Protein AF-A0A7X7FRY5-F1 (afdb_monomer_lite)

Foldseek 3Di:
DDADPNDDDDDQEDDDDPAPADFPDWDADPVNQKIWGAAHVQAHQQQGIWIAGSHRHTQDTDGCVQLVCDDPNQVVWDDDPRYTNSLQLWDWDADPVRQWIWIQHLVGDIWIAGRNRRHTCDPVNLVVCPPPDPVSVCVVVVVVRSLVVLLVQLVVQLPDPDLSSVLSSLSSLLVNLPPVCLVSLVVQLPPDDWDWDDDDDDDPDFTKTAQSSNVSSCNSCVSNVHDDDPPRDRIDTDD

Radius of gyration: 20.49 Å; chains: 1; bounding box: 48×48×66 Å

Sequence (239 aa):
MLRVHGIKPTQVWSRDLINNIAPVRSYVTNSGRYVVTMDEWGHVGKFPVVVYAHDGGLVAVHSTDSLGLEGEDILHITQSVSSYWWNENALVFFEPREEVLCIRLHWGKLLLINLADGEVMSQKWYENRRGWDRDAEKWPELREYAEKRTGELVMRLLASNEPKERETGAIVAGQLQFRGAVPKLRDLLSDDAFYWNGCAPLFFVGLGKTYYVREAARNALDQMGIRVPASHPATRPSM

Secondary structure (DSSP, 8-state):
---BTTBPPPP------S-SS--SEEEE-TTSSEEEEE-BTTBTTSS-EEEEETTS-EEEEE-TTTTT--GGGGGGS-EETTEE-TTTT-EEEE-TTSSEEEEE-TTS-EEEEETTT--B--HHHHHHHTTT-HHHHHHHHHHHHHHHHHHHHHHHHHT-SSHHHHHHHHHHHHHTT-GGGHHHHHHHTT----EEE---SSS----EEE-HHHHHHHHHHHHTT-PPPTTS-SEE---

pLDDT: mean 89.83, std 12.92, range [42.97, 98.62]

Structure (mmCIF, N/CA/C/O backbone):
data_AF-A0A7X7FRY5-F1
#
_entry.id   AF-A0A7X7FRY5-F1
#
loop_
_atom_site.group_PDB
_atom_site.id
_atom_site.type_symbol
_atom_site.label_atom_id
_atom_site.label_alt_id
_atom_site.label_comp_id
_atom_site.label_asym_id
_atom_site.label_entity_id
_atom_site.label_seq_id
_atom_site.pdbx_PDB_ins_code
_atom_site.Cartn_x
_atom_site.Cartn_y
_atom_site.Cartn_z
_atom_site.occupancy
_atom_site.B_iso_or_equiv
_atom_site.auth_seq_id
_atom_site.auth_comp_id
_atom_site.auth_asym_id
_atom_site.auth_atom_id
_atom_site.pdbx_PDB_model_num
ATOM 1 N N . MET A 1 1 ? -22.552 -20.187 2.919 1.00 45.06 1 MET A N 1
ATOM 2 C CA . MET A 1 1 ? -21.974 -20.745 4.163 1.00 45.06 1 MET A CA 1
ATOM 3 C C . MET A 1 1 ? -20.516 -21.065 3.871 1.00 45.06 1 MET A C 1
ATOM 5 O O . MET A 1 1 ? -20.259 -22.026 3.157 1.00 45.06 1 MET A O 1
ATOM 9 N N . LEU A 1 2 ? -19.582 -20.217 4.307 1.00 47.62 2 LEU A N 1
ATOM 10 C CA . LEU A 1 2 ? -18.151 -20.497 4.147 1.00 47.62 2 LEU A CA 1
ATOM 11 C C . LEU A 1 2 ? -17.823 -21.734 5.002 1.00 47.62 2 LEU A C 1
ATOM 13 O O . LEU A 1 2 ? -18.373 -21.887 6.085 1.00 47.62 2 LEU A O 1
ATOM 17 N N . ARG A 1 3 ? -17.013 -22.667 4.510 1.00 42.97 3 ARG A N 1
ATOM 18 C CA . ARG A 1 3 ? -16.457 -23.763 5.316 1.00 42.97 3 ARG A CA 1
ATOM 19 C C . ARG A 1 3 ? -14.952 -23.649 5.191 1.00 42.97 3 ARG A C 1
ATOM 21 O O . ARG A 1 3 ? -14.433 -23.768 4.088 1.00 42.97 3 ARG A O 1
ATOM 28 N N . VAL A 1 4 ? -14.268 -23.422 6.304 1.00 58.16 4 VAL A N 1
ATOM 29 C CA . VAL A 1 4 ? -12.804 -23.444 6.350 1.00 58.16 4 VAL A CA 1
ATOM 30 C C . VAL A 1 4 ? -12.421 -24.786 6.966 1.00 58.16 4 VAL A C 1
ATOM 32 O O . VAL A 1 4 ? -12.753 -25.057 8.116 1.00 58.16 4 VAL A O 1
ATOM 35 N N . HIS A 1 5 ? -11.832 -25.677 6.165 1.00 67.81 5 HIS A N 1
ATOM 36 C CA . HIS A 1 5 ? -11.381 -27.015 6.587 1.00 67.81 5 HIS A CA 1
ATOM 37 C C . HIS A 1 5 ? -12.430 -27.877 7.324 1.00 67.81 5 HIS A C 1
ATOM 39 O O . HIS A 1 5 ? -12.108 -28.617 8.245 1.00 67.81 5 HIS A O 1
ATOM 45 N N . GLY A 1 6 ? -13.706 -27.790 6.932 1.00 67.88 6 GLY A N 1
ATOM 46 C CA . GLY A 1 6 ? -14.778 -28.596 7.535 1.00 67.88 6 GLY A CA 1
ATOM 47 C C . GLY A 1 6 ? -15.281 -28.093 8.893 1.00 67.88 6 GLY A C 1
ATOM 48 O O . GLY A 1 6 ? -16.279 -28.612 9.390 1.00 67.88 6 GLY A O 1
ATOM 49 N N . ILE A 1 7 ? -14.672 -27.042 9.447 1.00 77.25 7 ILE A N 1
ATOM 50 C CA . ILE A 1 7 ? -15.160 -26.340 10.633 1.00 77.25 7 ILE A CA 1
ATOM 51 C C . ILE A 1 7 ? -16.239 -25.350 10.187 1.00 77.25 7 ILE A C 1
ATOM 53 O O . ILE A 1 7 ? -16.068 -24.601 9.218 1.00 77.25 7 ILE A O 1
ATOM 57 N N . LYS A 1 8 ? -17.383 -25.360 10.880 1.00 75.38 8 LYS A N 1
ATOM 58 C CA . LYS A 1 8 ? -18.421 -24.346 10.681 1.00 75.38 8 LYS A CA 1
ATOM 59 C C . LYS A 1 8 ? -17.864 -23.018 11.208 1.00 75.38 8 LYS A C 1
ATOM 61 O O . LYS A 1 8 ? -17.556 -22.955 12.395 1.00 75.38 8 LYS A O 1
ATOM 66 N N . PRO A 1 9 ? -17.709 -21.982 10.370 1.00 78.50 9 PRO A N 1
ATOM 67 C CA . PRO A 1 9 ? -17.178 -20.717 10.838 1.00 78.50 9 PRO A CA 1
ATOM 68 C C . PRO A 1 9 ? -18.157 -20.089 11.824 1.00 78.50 9 PRO A C 1
ATOM 70 O O . PRO A 1 9 ? -19.373 -20.086 11.603 1.00 78.50 9 PRO A O 1
ATOM 73 N N . THR A 1 10 ? -17.605 -19.542 12.897 1.00 77.38 10 THR A N 1
ATOM 74 C CA . THR A 1 10 ? -18.328 -18.644 13.790 1.00 77.38 10 THR A CA 1
ATOM 75 C C . THR A 1 10 ? -18.261 -17.250 13.183 1.00 77.38 10 THR A C 1
ATOM 77 O O . THR A 1 10 ? -17.176 -16.756 12.882 1.00 77.38 10 THR A O 1
ATOM 80 N N . GLN A 1 11 ? -19.416 -16.624 12.965 1.00 81.50 11 GLN A N 1
ATOM 81 C CA . GLN A 1 11 ? -19.462 -15.222 12.564 1.00 81.50 11 GLN A CA 1
ATOM 82 C C . GLN A 1 11 ? -18.959 -14.371 13.734 1.00 81.50 11 GLN A C 1
ATOM 84 O O . GLN A 1 11 ? -19.537 -14.438 14.815 1.00 81.50 11 GLN A O 1
ATOM 89 N N . VAL A 1 12 ? -17.890 -13.601 13.517 1.00 81.75 12 VAL A N 1
ATOM 90 C CA . VAL A 1 12 ? -17.353 -12.670 14.526 1.00 81.75 12 VAL A CA 1
ATOM 91 C C . VAL A 1 12 ? -18.223 -11.414 14.574 1.00 81.75 12 VAL A C 1
ATOM 93 O O . VAL A 1 12 ? -18.740 -11.060 15.625 1.00 81.75 12 VAL A O 1
ATOM 96 N N . TRP A 1 13 ? -18.470 -10.802 13.415 1.00 89.88 13 TRP A N 1
ATOM 97 C CA . TRP A 1 13 ? -19.404 -9.691 13.252 1.00 89.88 13 TRP A CA 1
ATOM 98 C C . TRP A 1 13 ? -19.920 -9.624 11.811 1.00 89.88 13 TRP A C 1
ATOM 100 O O . TRP A 1 13 ? -19.407 -10.297 10.916 1.00 89.88 13 TRP A O 1
ATOM 110 N N . SER A 1 14 ? -20.971 -8.833 11.605 1.00 90.31 14 SER A N 1
ATOM 111 C CA . SER A 1 14 ? -21.493 -8.468 10.287 1.00 90.31 14 SER A CA 1
ATOM 112 C C . SER A 1 14 ? -22.065 -7.059 10.361 1.00 90.31 14 SER A C 1
ATOM 114 O O . SER A 1 14 ? -22.773 -6.739 11.313 1.00 90.31 14 SER A O 1
ATOM 116 N N . ARG A 1 15 ? -21.780 -6.235 9.353 1.00 91.06 15 ARG A N 1
ATOM 117 C CA . ARG A 1 15 ? -22.373 -4.907 9.181 1.00 91.06 15 ARG A CA 1
ATOM 118 C C . ARG A 1 15 ? -22.350 -4.492 7.721 1.00 91.06 15 ARG A C 1
ATOM 120 O O . ARG A 1 15 ? -21.543 -5.005 6.945 1.00 91.06 15 ARG A O 1
ATOM 127 N N . ASP A 1 16 ? -23.142 -3.479 7.412 1.00 93.44 16 ASP A N 1
ATOM 128 C CA . ASP A 1 16 ? -22.991 -2.735 6.172 1.00 93.44 16 ASP A CA 1
ATOM 129 C C . ASP A 1 16 ? -21.721 -1.879 6.255 1.00 93.44 16 ASP A C 1
ATOM 131 O O . ASP A 1 16 ? -21.503 -1.118 7.212 1.00 93.44 16 ASP A O 1
ATOM 135 N N . LEU A 1 17 ? -20.841 -2.054 5.271 1.00 95.62 17 LEU A N 1
ATOM 136 C CA . LEU A 1 17 ? -19.663 -1.209 5.110 1.00 95.62 17 LEU A CA 1
ATOM 137 C C . LEU A 1 17 ? -20.104 0.200 4.708 1.00 95.62 17 LEU A C 1
ATOM 139 O O . LEU A 1 17 ? -21.157 0.379 4.105 1.00 95.62 17 LEU A O 1
ATOM 143 N N . ILE A 1 18 ? -19.291 1.208 5.023 1.00 96.38 18 ILE A N 1
ATOM 144 C CA . ILE A 1 18 ? -19.598 2.591 4.621 1.00 96.38 18 ILE A CA 1
ATOM 145 C C . ILE A 1 18 ? -19.438 2.818 3.111 1.00 96.38 18 ILE A C 1
ATOM 147 O O . ILE A 1 18 ? -19.903 3.828 2.588 1.00 96.38 18 ILE A O 1
ATOM 151 N N . ASN A 1 19 ? -18.736 1.907 2.430 1.00 95.19 19 ASN A N 1
ATOM 152 C CA . ASN A 1 19 ? -18.633 1.886 0.982 1.00 95.19 19 ASN A CA 1
ATOM 153 C C . ASN A 1 19 ? -20.030 1.763 0.366 1.00 95.19 19 ASN A C 1
ATOM 155 O O . ASN A 1 19 ? -20.821 0.907 0.754 1.00 95.19 19 ASN A O 1
ATOM 159 N N . ASN A 1 20 ? -20.307 2.594 -0.631 1.00 93.19 20 ASN A N 1
ATOM 160 C CA . ASN A 1 20 ? -21.573 2.595 -1.350 1.00 93.19 20 ASN A CA 1
ATOM 161 C C . ASN A 1 20 ? -21.698 1.397 -2.302 1.00 93.19 20 ASN A C 1
ATOM 163 O O . ASN A 1 20 ? -22.817 0.997 -2.615 1.00 93.19 20 ASN A O 1
ATOM 167 N N . ILE A 1 21 ? -20.577 0.881 -2.823 1.00 93.44 21 ILE A N 1
ATOM 168 C CA . ILE A 1 21 ? -20.554 -0.202 -3.812 1.00 93.44 21 ILE A CA 1
ATOM 169 C C . ILE A 1 21 ? -19.805 -1.402 -3.235 1.00 93.44 21 ILE A C 1
ATOM 171 O O . ILE A 1 21 ? -20.411 -2.423 -2.922 1.00 93.44 21 ILE A O 1
ATOM 175 N N . ALA A 1 22 ? -18.487 -1.288 -3.111 1.00 94.88 22 ALA A N 1
ATOM 176 C CA . ALA A 1 22 ? -17.603 -2.289 -2.537 1.00 94.88 22 ALA A CA 1
ATOM 177 C C . ALA A 1 22 ? -16.206 -1.684 -2.351 1.00 94.88 22 ALA A C 1
ATOM 179 O O . ALA A 1 22 ? -15.760 -0.904 -3.196 1.00 94.88 22 ALA A O 1
ATOM 180 N N . PRO A 1 23 ? -15.464 -2.076 -1.306 1.00 97.19 23 PRO A N 1
ATOM 181 C CA . PRO A 1 23 ? -14.066 -1.699 -1.215 1.00 97.19 23 PRO A CA 1
ATOM 182 C C . PRO A 1 23 ? -13.236 -2.360 -2.320 1.00 97.19 23 PRO A C 1
ATOM 184 O O . PRO A 1 23 ? -13.505 -3.495 -2.715 1.00 97.19 23 PRO A O 1
ATOM 187 N N . VAL A 1 24 ? -12.193 -1.673 -2.794 1.00 95.88 24 VAL A N 1
ATOM 188 C CA . VAL A 1 24 ? -11.258 -2.245 -3.782 1.00 95.88 24 VAL A CA 1
ATOM 189 C C . VAL A 1 24 ? -10.367 -3.295 -3.124 1.00 95.88 24 VAL A C 1
ATOM 191 O O . VAL A 1 24 ? -10.047 -4.316 -3.734 1.00 95.88 24 VAL A O 1
ATOM 194 N N . ARG A 1 25 ? -9.957 -3.055 -1.873 1.00 95.50 25 ARG A N 1
ATOM 195 C CA . ARG A 1 25 ? -9.163 -3.999 -1.075 1.00 95.50 25 ARG A CA 1
ATOM 196 C C . ARG A 1 25 ? -9.637 -4.046 0.367 1.00 95.50 25 ARG A C 1
ATOM 198 O O . ARG A 1 25 ? -10.153 -3.068 0.905 1.00 95.50 25 ARG A O 1
ATOM 205 N N . SER A 1 26 ? -9.390 -5.182 1.007 1.00 96.56 26 SER A N 1
ATOM 206 C CA . SER A 1 26 ? -9.601 -5.376 2.437 1.00 96.56 26 SER A CA 1
ATOM 207 C C . SER A 1 26 ? -8.408 -6.087 3.061 1.00 96.56 26 SER A C 1
ATOM 209 O O . SER A 1 26 ? -7.905 -7.061 2.499 1.00 96.56 26 SER A O 1
ATOM 211 N N . TYR A 1 27 ? -8.010 -5.645 4.245 1.00 97.25 27 TYR A N 1
ATOM 212 C CA . TYR A 1 27 ? -6.968 -6.244 5.065 1.00 97.25 27 TYR A CA 1
ATOM 213 C C . TYR A 1 27 ? -7.568 -6.602 6.418 1.00 97.25 27 TYR A C 1
ATOM 215 O O . TYR A 1 27 ? -8.316 -5.821 6.998 1.00 97.25 27 TYR A O 1
ATOM 223 N N . VAL A 1 28 ? -7.246 -7.786 6.921 1.00 95.81 28 VAL A N 1
ATOM 224 C CA . VAL A 1 28 ? -7.715 -8.264 8.223 1.00 95.81 28 VAL A CA 1
ATOM 225 C C . VAL A 1 28 ? -6.487 -8.655 9.021 1.00 95.81 28 VAL A C 1
ATOM 227 O O . VAL A 1 28 ? -5.606 -9.333 8.486 1.00 95.81 28 VAL A O 1
ATOM 230 N N . THR A 1 29 ? -6.398 -8.208 10.270 1.00 95.81 29 THR A N 1
ATOM 231 C CA . THR A 1 29 ? -5.319 -8.656 11.156 1.00 95.81 29 THR A CA 1
ATOM 232 C C . THR A 1 29 ? -5.459 -10.158 11.411 1.00 95.81 29 THR A C 1
ATOM 234 O O . THR A 1 29 ? -6.569 -10.690 11.413 1.00 95.81 29 THR A O 1
ATOM 237 N N . ASN A 1 30 ? -4.364 -10.882 11.638 1.00 92.56 30 ASN A N 1
ATOM 238 C CA . ASN A 1 30 ? -4.419 -12.326 11.894 1.00 92.56 30 ASN A CA 1
ATOM 239 C C . ASN A 1 30 ? -5.209 -12.644 13.171 1.00 92.56 30 ASN A C 1
ATOM 241 O O . ASN A 1 30 ? -5.855 -13.686 13.252 1.00 92.56 30 ASN A O 1
ATOM 245 N N . SER A 1 31 ? -5.194 -11.736 14.153 1.00 91.56 31 SER A N 1
ATOM 246 C CA . SER A 1 31 ? -6.050 -11.802 15.345 1.00 91.56 31 SER A CA 1
ATOM 247 C C . SER A 1 31 ? -7.540 -11.565 15.067 1.00 91.56 31 SER A C 1
ATOM 249 O O . SER A 1 31 ? -8.364 -11.819 15.943 1.00 91.56 31 SER A O 1
ATOM 251 N N . GLY A 1 32 ? -7.902 -11.036 13.893 1.00 90.50 32 GLY A N 1
ATOM 252 C CA . GLY A 1 32 ? -9.264 -10.619 13.552 1.00 90.50 32 GLY A CA 1
ATOM 253 C C . GLY A 1 32 ? -9.745 -9.369 14.297 1.00 90.50 32 GLY A C 1
ATOM 254 O O . GLY A 1 32 ? -10.917 -9.012 14.183 1.00 90.50 32 GLY A O 1
ATOM 255 N N . ARG A 1 33 ? -8.867 -8.705 15.068 1.00 93.88 33 ARG A N 1
ATOM 256 C CA . ARG A 1 33 ? -9.218 -7.521 15.868 1.00 93.88 33 AR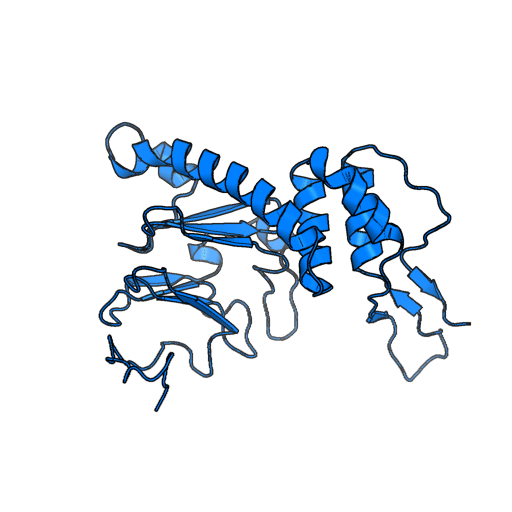G A CA 1
ATOM 257 C C . ARG A 1 33 ? -9.553 -6.292 15.035 1.00 93.88 33 ARG A C 1
ATOM 259 O O . ARG A 1 33 ? -10.305 -5.449 15.510 1.00 93.88 33 ARG A O 1
ATOM 266 N N . TYR A 1 34 ? -9.001 -6.194 13.831 1.00 97.38 34 TYR A N 1
ATOM 267 C CA . TYR A 1 34 ? -9.253 -5.069 12.945 1.00 97.38 34 TYR A CA 1
ATOM 268 C C . TYR A 1 34 ? -9.489 -5.535 11.517 1.00 97.38 34 TYR A C 1
ATOM 270 O O . TYR A 1 34 ? -8.832 -6.457 11.020 1.00 97.38 34 TYR A O 1
ATOM 278 N N . VAL A 1 35 ? -10.409 -4.846 10.851 1.00 97.50 35 VAL A N 1
ATOM 279 C CA . VAL A 1 35 ? -10.607 -4.922 9.407 1.00 97.50 35 VAL A CA 1
ATOM 280 C C . VAL A 1 35 ? -10.390 -3.536 8.836 1.00 97.50 35 VAL A C 1
ATOM 282 O O . VAL A 1 35 ? -10.989 -2.566 9.287 1.00 97.50 35 VAL A O 1
ATOM 285 N N . VAL A 1 36 ? -9.536 -3.452 7.827 1.00 98.38 36 VAL A N 1
ATOM 286 C CA . VAL A 1 36 ? -9.274 -2.229 7.083 1.00 98.38 36 VAL A CA 1
ATOM 287 C C . VAL A 1 36 ? -9.799 -2.410 5.676 1.00 98.38 36 VAL A C 1
ATOM 289 O O . VAL A 1 36 ? -9.445 -3.381 5.009 1.00 98.38 36 VAL A O 1
ATOM 292 N N . THR A 1 37 ? -10.615 -1.480 5.201 1.00 98.06 37 THR A N 1
ATOM 293 C CA . THR A 1 37 ? -11.002 -1.419 3.791 1.00 98.06 37 THR A CA 1
ATOM 294 C C . THR A 1 37 ? -10.350 -0.225 3.118 1.00 98.06 37 THR A C 1
ATOM 296 O O . THR A 1 37 ? -10.067 0.785 3.763 1.00 98.06 37 THR A O 1
ATOM 299 N N . MET A 1 38 ? -10.069 -0.362 1.826 1.00 98.06 38 MET A N 1
ATOM 300 C CA . MET A 1 38 ? -9.427 0.680 1.038 1.00 98.06 38 MET A CA 1
ATOM 301 C C . MET A 1 38 ? -10.172 0.911 -0.263 1.00 98.06 38 MET A C 1
ATOM 303 O O . MET A 1 38 ? -10.465 -0.039 -1.001 1.00 98.06 38 MET A O 1
ATOM 307 N N . ASP A 1 39 ? -10.391 2.194 -0.527 1.00 97.44 39 ASP A N 1
ATOM 308 C CA . ASP A 1 39 ? -11.004 2.740 -1.727 1.00 97.44 39 ASP A CA 1
ATOM 309 C C . ASP A 1 39 ? -12.454 2.285 -1.948 1.00 97.44 39 ASP A C 1
ATOM 311 O O . ASP A 1 39 ? -13.012 1.476 -1.207 1.00 97.44 39 ASP A O 1
ATOM 315 N N . GLU A 1 40 ? -13.076 2.817 -2.995 1.00 95.88 40 GLU A N 1
ATOM 316 C CA . GLU A 1 40 ? -14.393 2.433 -3.487 1.00 95.88 40 GLU A CA 1
ATOM 317 C C . GLU A 1 40 ? -14.263 1.943 -4.929 1.00 95.88 40 GLU A C 1
ATOM 319 O O . GLU A 1 40 ? -13.606 2.575 -5.761 1.00 95.88 40 GLU A O 1
ATOM 324 N N . TRP A 1 41 ? -14.916 0.829 -5.251 1.00 93.06 41 TRP A N 1
ATOM 325 C CA . TRP A 1 41 ? -14.938 0.306 -6.610 1.00 93.06 41 TRP A CA 1
ATOM 326 C C . TRP A 1 41 ? -15.497 1.347 -7.595 1.00 93.06 41 TRP A C 1
ATOM 328 O O . TRP A 1 41 ? -16.575 1.903 -7.393 1.00 93.06 41 TRP A O 1
ATOM 338 N N . GLY A 1 42 ? -14.748 1.630 -8.666 1.00 91.25 42 GLY A N 1
ATOM 339 C CA . GLY A 1 42 ? -15.073 2.674 -9.652 1.00 91.25 42 GLY A CA 1
ATOM 340 C C . GLY A 1 42 ? -14.707 4.111 -9.241 1.00 91.25 42 GLY A C 1
ATOM 341 O O . GLY A 1 42 ? -14.789 5.018 -10.074 1.00 91.25 42 GLY A O 1
ATOM 342 N N . HIS A 1 43 ? -14.265 4.316 -7.994 1.00 92.31 43 HIS A N 1
ATOM 343 C CA . HIS A 1 43 ? -13.924 5.615 -7.410 1.00 92.31 43 HIS A CA 1
ATOM 344 C C . HIS A 1 43 ? -12.691 5.508 -6.491 1.00 92.31 43 HIS A C 1
ATOM 346 O O . HIS A 1 43 ? -12.774 5.771 -5.290 1.00 92.31 43 HIS A O 1
ATOM 352 N N . VAL A 1 44 ? -11.537 5.108 -7.038 1.00 92.25 44 VAL A N 1
ATOM 353 C CA . VAL A 1 44 ? -10.291 5.001 -6.252 1.00 92.25 44 VAL A CA 1
ATOM 354 C C . VAL A 1 44 ? -9.949 6.363 -5.639 1.00 92.25 44 VAL A C 1
ATOM 356 O O . VAL A 1 44 ? -10.112 7.396 -6.291 1.00 92.25 44 VAL A O 1
ATOM 359 N N . GLY A 1 45 ? -9.528 6.377 -4.373 1.00 90.94 45 GLY A N 1
ATOM 360 C CA . GLY A 1 45 ? -9.325 7.593 -3.585 1.00 90.94 45 GLY A CA 1
ATOM 361 C C . GLY A 1 45 ? -10.572 8.105 -2.860 1.00 90.94 45 GLY A C 1
ATOM 362 O O . GLY A 1 45 ? -10.463 9.024 -2.050 1.00 90.94 45 GLY A O 1
ATOM 363 N N . LYS A 1 46 ? -11.749 7.500 -3.071 1.00 93.00 46 LYS A N 1
ATOM 364 C CA . LYS A 1 46 ? -12.902 7.659 -2.173 1.00 93.00 46 LYS A CA 1
ATOM 365 C C . LYS A 1 46 ? -12.831 6.599 -1.077 1.00 93.00 46 LYS A C 1
ATOM 367 O O . LYS A 1 46 ? -12.713 5.423 -1.386 1.00 93.00 46 LYS A O 1
ATOM 372 N N . PHE A 1 47 ? -12.935 7.012 0.188 1.00 96.12 47 PHE A N 1
ATOM 373 C CA . PHE A 1 47 ? -12.693 6.144 1.353 1.00 96.12 47 PHE A CA 1
ATOM 374 C C . PHE A 1 47 ? -11.331 5.415 1.293 1.00 96.12 47 PHE A C 1
ATOM 376 O O . PHE A 1 47 ? -11.287 4.190 1.409 1.00 96.12 47 PHE A O 1
ATOM 383 N N . PRO A 1 48 ? -10.210 6.138 1.089 1.00 96.88 48 PRO A N 1
ATOM 384 C CA . PRO A 1 48 ? -8.890 5.541 0.892 1.00 96.88 48 PRO A CA 1
ATOM 385 C C . PRO A 1 48 ? -8.502 4.566 2.003 1.00 96.88 48 PRO A C 1
ATOM 387 O O . PRO A 1 48 ? -7.982 3.492 1.714 1.00 96.88 48 PRO A O 1
ATOM 390 N N . VAL A 1 49 ? -8.792 4.893 3.264 1.00 98.50 49 VAL A N 1
ATOM 391 C CA . VAL A 1 49 ? -8.615 3.965 4.386 1.00 98.50 49 VAL A CA 1
ATOM 392 C C . VAL A 1 49 ? -9.806 4.080 5.323 1.00 98.50 49 VAL A C 1
ATOM 394 O O . VAL A 1 49 ? -10.146 5.170 5.780 1.00 98.50 49 VAL A O 1
ATOM 397 N N . VAL A 1 50 ? -10.421 2.947 5.639 1.00 98.56 50 VAL A N 1
ATOM 398 C CA . VAL A 1 50 ? -11.475 2.838 6.648 1.00 98.56 50 VAL A CA 1
ATOM 399 C C . VAL A 1 50 ? -11.093 1.741 7.620 1.00 98.56 50 VAL A C 1
ATOM 401 O O . VAL A 1 50 ? -10.755 0.640 7.191 1.00 98.56 50 VAL A O 1
ATOM 404 N N . VAL A 1 51 ? -11.154 2.029 8.917 1.00 98.62 51 VAL A N 1
ATOM 405 C CA . VAL A 1 51 ? -10.776 1.091 9.977 1.00 98.62 51 VAL A CA 1
ATOM 406 C C . VAL A 1 51 ? -12.018 0.675 10.754 1.00 98.62 51 VAL A C 1
ATOM 408 O O . VAL A 1 51 ? -12.769 1.519 11.245 1.00 98.62 51 VAL A O 1
ATOM 411 N N . TYR A 1 52 ? -12.209 -0.633 10.888 1.00 98.12 52 TYR A N 1
ATOM 412 C CA . TYR A 1 52 ? -13.254 -1.252 11.691 1.00 98.12 52 TYR A CA 1
ATOM 413 C C . TYR A 1 52 ? -12.636 -2.105 12.799 1.00 98.12 52 TYR A C 1
ATOM 415 O O . TYR A 1 52 ? -11.667 -2.832 12.567 1.00 98.12 52 TYR A O 1
ATOM 423 N N . ALA A 1 53 ? -13.225 -2.043 13.989 1.00 96.81 53 ALA A N 1
ATOM 424 C CA . ALA A 1 53 ? -12.861 -2.859 15.137 1.00 96.81 53 ALA A CA 1
ATOM 425 C C . ALA A 1 53 ? -13.459 -4.276 15.055 1.00 96.81 53 ALA A C 1
ATOM 427 O O . ALA A 1 53 ? -14.260 -4.606 14.178 1.00 96.81 53 ALA A O 1
ATOM 428 N N . HIS A 1 54 ? -13.069 -5.114 16.013 1.00 93.62 54 HIS A N 1
ATOM 429 C CA . HIS A 1 54 ? -13.419 -6.534 16.113 1.00 93.62 54 HIS A CA 1
ATOM 430 C C . HIS A 1 54 ? -14.918 -6.841 16.253 1.00 93.62 54 HIS A C 1
ATOM 432 O O . HIS A 1 54 ? -15.305 -8.000 16.163 1.00 93.62 54 HIS A O 1
ATOM 438 N N . ASP A 1 55 ? -15.750 -5.839 16.512 1.00 92.44 55 ASP A N 1
ATOM 439 C CA . ASP A 1 55 ? -17.207 -5.921 16.624 1.00 92.44 55 ASP A CA 1
ATOM 440 C C . ASP A 1 55 ? -17.920 -5.268 15.422 1.00 92.44 55 ASP A C 1
ATOM 442 O O . ASP A 1 55 ? -19.147 -5.183 15.382 1.00 92.44 55 ASP A O 1
ATOM 446 N N . GLY A 1 56 ? -17.156 -4.808 14.425 1.00 94.56 56 GLY A N 1
ATOM 447 C CA . GLY A 1 56 ? -17.643 -4.006 13.307 1.00 94.56 56 GLY A CA 1
ATOM 448 C C . GLY A 1 56 ? -17.778 -2.512 13.632 1.00 94.56 56 GLY A C 1
ATOM 449 O O . GLY A 1 56 ? -18.216 -1.745 12.771 1.00 94.56 56 GLY A O 1
ATOM 450 N N . GLY A 1 57 ? -17.408 -2.057 14.831 1.00 96.94 57 GLY A N 1
ATOM 451 C CA . GLY A 1 57 ? -17.387 -0.640 15.189 1.00 96.94 57 GLY A CA 1
ATOM 452 C C . GLY A 1 57 ? -16.517 0.164 14.223 1.00 96.94 57 GLY A C 1
ATOM 453 O O . GLY A 1 57 ? -15.422 -0.263 13.867 1.00 96.94 57 GLY A O 1
ATOM 454 N N . LEU A 1 58 ? -17.012 1.312 13.753 1.00 97.75 58 LEU A N 1
ATOM 455 C CA . LEU A 1 58 ? -16.246 2.186 12.865 1.00 97.75 58 LEU A CA 1
ATOM 456 C C . LEU A 1 58 ? -15.250 2.988 13.708 1.00 97.75 58 LEU A C 1
ATOM 458 O O . LEU A 1 58 ? -15.675 3.826 14.499 1.00 97.75 58 LEU A O 1
ATOM 462 N N . VAL A 1 59 ? -13.956 2.722 13.539 1.00 98.31 59 VAL A N 1
ATOM 463 C CA . VAL A 1 59 ? -12.885 3.431 14.254 1.00 98.31 59 VAL A CA 1
ATOM 464 C C . VAL A 1 59 ? -12.546 4.727 13.530 1.00 98.31 59 VAL A C 1
ATOM 466 O O . VAL A 1 59 ? -12.545 5.790 14.140 1.00 98.31 59 VAL A O 1
ATOM 469 N N . ALA A 1 60 ? -12.301 4.653 12.219 1.00 98.25 60 ALA A N 1
ATOM 470 C CA . ALA A 1 60 ? -11.901 5.818 11.441 1.00 98.25 60 ALA A CA 1
ATOM 471 C C . ALA A 1 60 ? -12.279 5.726 9.966 1.00 98.25 60 ALA A C 1
ATOM 473 O O . ALA A 1 60 ? -12.375 4.642 9.386 1.00 98.25 60 ALA A O 1
ATOM 474 N N . VAL A 1 61 ? -12.452 6.903 9.364 1.00 98.25 61 VAL A N 1
ATOM 475 C CA . VAL A 1 61 ? -12.652 7.105 7.929 1.00 98.25 61 VAL A CA 1
ATOM 476 C C . VAL A 1 61 ? -11.679 8.176 7.480 1.00 98.25 61 VAL A C 1
ATOM 478 O O . VAL A 1 61 ? -11.812 9.335 7.869 1.00 98.25 61 VAL A O 1
ATOM 481 N N . HIS A 1 62 ? -10.723 7.800 6.646 1.00 98.12 62 HIS A N 1
ATOM 482 C CA . HIS A 1 62 ? -9.760 8.736 6.103 1.00 98.12 62 HIS A CA 1
ATOM 483 C C . HIS A 1 62 ? -10.151 9.196 4.704 1.00 98.12 62 HIS A C 1
ATOM 485 O O . HIS A 1 62 ? -10.600 8.396 3.887 1.00 98.12 62 HIS A O 1
ATOM 491 N N . SER A 1 63 ? -9.932 10.479 4.423 1.00 95.19 63 SER A N 1
ATOM 492 C CA . SER A 1 63 ? -9.701 11.039 3.085 1.00 95.19 63 SER A CA 1
ATOM 493 C C . SER A 1 63 ? -8.198 11.094 2.776 1.00 95.19 63 SER A C 1
ATOM 495 O O . SER A 1 63 ? -7.380 10.932 3.684 1.00 95.19 63 SER A O 1
ATOM 497 N N . THR A 1 64 ? -7.820 11.380 1.526 1.00 93.31 64 THR A N 1
ATOM 498 C CA . THR A 1 64 ? -6.415 11.625 1.136 1.00 93.31 64 THR A CA 1
ATOM 499 C C . THR A 1 64 ? -5.780 12.726 1.983 1.00 93.31 64 THR A C 1
ATOM 501 O O . THR A 1 64 ? -4.665 12.562 2.472 1.00 93.31 64 THR A O 1
ATOM 504 N N . ASP A 1 65 ? -6.531 13.791 2.256 1.00 92.50 65 ASP A N 1
ATOM 505 C CA . ASP A 1 65 ? -6.072 14.928 3.055 1.00 92.50 65 ASP A CA 1
ATOM 506 C C . ASP A 1 65 ? -5.819 14.513 4.508 1.00 92.50 65 ASP A C 1
ATOM 508 O O . ASP A 1 65 ? -4.783 14.835 5.082 1.00 92.50 65 ASP A O 1
ATOM 512 N N . SER A 1 66 ? -6.718 13.720 5.105 1.00 95.38 66 SER A N 1
ATOM 513 C CA . SER A 1 66 ? -6.535 13.227 6.479 1.00 95.38 66 SER A CA 1
ATOM 514 C C . SER A 1 66 ? -5.397 12.207 6.614 1.00 95.38 66 SER A C 1
ATOM 516 O O . SER A 1 66 ? -4.872 12.022 7.708 1.00 95.38 66 SER A O 1
ATOM 518 N N . LEU A 1 67 ? -4.995 11.564 5.509 1.00 96.50 67 LEU A N 1
ATOM 519 C CA . LEU A 1 67 ? -3.773 10.754 5.428 1.00 96.50 67 LEU A CA 1
ATOM 520 C C . LEU A 1 67 ? -2.511 11.620 5.283 1.00 96.50 67 LEU A C 1
ATOM 522 O O . LEU A 1 67 ? -1.398 11.093 5.249 1.00 96.50 67 LEU A O 1
ATOM 526 N N . GLY A 1 68 ? -2.671 12.941 5.191 1.00 94.12 68 GLY A N 1
ATOM 527 C CA . GLY A 1 68 ? -1.597 13.897 4.967 1.00 94.12 68 GLY A CA 1
ATOM 528 C C . GLY A 1 68 ? -1.033 13.835 3.552 1.00 94.12 68 GLY A C 1
ATOM 529 O O . GLY A 1 68 ? 0.161 14.077 3.395 1.00 94.12 68 GLY A O 1
ATOM 530 N N . LEU A 1 69 ? -1.830 13.448 2.547 1.00 94.19 69 LEU A N 1
ATOM 531 C CA . LEU A 1 69 ? -1.433 13.426 1.133 1.00 94.19 69 LEU A CA 1
ATOM 532 C C . LEU A 1 69 ? -1.783 14.766 0.477 1.00 94.19 69 LEU A C 1
ATOM 534 O O . LEU A 1 69 ? -2.750 14.877 -0.274 1.00 94.19 69 LEU A O 1
ATOM 538 N N . GLU A 1 70 ? -1.001 15.789 0.802 1.00 90.38 70 GLU A N 1
ATOM 539 C CA . GLU A 1 70 ? -1.224 17.179 0.399 1.00 90.38 70 GLU A CA 1
ATOM 540 C C . GLU A 1 70 ? 0.045 17.800 -0.211 1.00 90.38 70 GLU A C 1
ATOM 542 O O . GLU A 1 70 ? 1.140 17.243 -0.130 1.00 90.38 70 GLU A O 1
ATOM 547 N N . GLY A 1 71 ? -0.088 18.969 -0.844 1.00 90.62 71 GLY A N 1
ATOM 548 C CA . GLY A 1 71 ? 1.054 19.699 -1.401 1.00 90.62 71 GLY A CA 1
ATOM 549 C C . GLY A 1 71 ? 1.798 18.909 -2.482 1.00 90.62 71 GLY A C 1
ATOM 550 O O . GLY A 1 71 ? 1.208 18.525 -3.491 1.00 90.62 71 GLY A O 1
ATOM 551 N N . GLU A 1 72 ? 3.099 18.683 -2.281 1.00 91.44 72 GLU A N 1
ATOM 552 C CA . GLU A 1 72 ? 3.958 17.980 -3.245 1.00 91.44 72 GLU A CA 1
ATOM 553 C C . GLU A 1 72 ? 3.552 16.512 -3.455 1.00 91.44 72 GLU A C 1
ATOM 555 O O . GLU A 1 72 ? 3.770 15.983 -4.543 1.00 91.44 72 GLU A O 1
ATOM 560 N N . ASP A 1 73 ? 2.885 15.871 -2.483 1.00 92.81 73 ASP A N 1
ATOM 561 C CA . ASP A 1 73 ? 2.404 14.489 -2.637 1.00 92.81 73 ASP A CA 1
ATOM 562 C C . ASP A 1 73 ? 1.434 14.344 -3.817 1.00 92.81 73 ASP A C 1
ATOM 564 O O . ASP A 1 73 ? 1.419 13.314 -4.488 1.00 92.81 73 ASP A O 1
ATOM 568 N N . ILE A 1 74 ? 0.653 15.389 -4.112 1.00 91.25 74 ILE A N 1
ATOM 569 C CA . ILE A 1 74 ? -0.345 15.378 -5.190 1.00 91.25 74 ILE A CA 1
ATOM 570 C C . ILE A 1 74 ? 0.325 15.152 -6.553 1.00 91.25 74 ILE A C 1
ATOM 572 O O . ILE A 1 74 ? -0.273 14.536 -7.433 1.00 91.25 74 ILE A O 1
ATOM 576 N N . LEU A 1 75 ? 1.582 15.582 -6.721 1.00 92.56 75 LEU A N 1
ATOM 577 C CA . LEU A 1 75 ? 2.345 15.412 -7.962 1.00 92.56 75 LEU A CA 1
ATOM 578 C C . LEU A 1 75 ? 2.693 13.945 -8.253 1.00 92.56 75 LEU A C 1
ATOM 580 O O . LEU A 1 75 ? 2.988 13.605 -9.398 1.00 92.56 75 LEU A O 1
ATOM 584 N N . HIS A 1 76 ? 2.647 13.079 -7.238 1.00 92.62 76 HIS A N 1
ATOM 585 C CA . HIS A 1 76 ? 2.879 11.642 -7.372 1.00 92.62 76 HIS A CA 1
ATOM 586 C C . HIS A 1 76 ? 1.590 10.842 -7.604 1.00 92.62 76 HIS A C 1
ATOM 588 O O . HIS A 1 76 ? 1.650 9.645 -7.877 1.00 92.62 76 HIS A O 1
ATOM 594 N N . ILE A 1 77 ? 0.417 11.471 -7.490 1.00 92.62 77 ILE A N 1
ATOM 595 C CA . ILE A 1 77 ? -0.871 10.782 -7.575 1.00 92.62 77 ILE A CA 1
ATOM 596 C C . ILE A 1 77 ? -1.410 10.888 -8.999 1.00 92.62 77 ILE A C 1
ATOM 598 O O . ILE A 1 77 ? -1.877 11.943 -9.432 1.00 92.62 77 ILE A O 1
ATOM 602 N N . THR A 1 78 ? -1.416 9.762 -9.714 1.00 92.00 78 THR A N 1
ATOM 603 C CA . THR A 1 78 ? -2.078 9.667 -11.017 1.00 92.00 78 THR A CA 1
ATOM 604 C C . THR A 1 78 ? -3.573 9.947 -10.858 1.00 92.00 78 THR A C 1
ATOM 606 O O . THR A 1 78 ? -4.257 9.330 -10.036 1.00 92.00 78 THR A O 1
ATOM 609 N N . GLN A 1 79 ? -4.096 10.863 -11.672 1.00 89.12 79 GLN A N 1
ATOM 610 C CA . GLN A 1 79 ? -5.517 11.196 -11.715 1.00 89.12 79 GLN A CA 1
ATOM 611 C C . GLN A 1 79 ? -6.134 10.728 -13.029 1.00 89.12 79 GLN A C 1
ATOM 613 O O . GLN A 1 79 ? -5.552 10.846 -14.105 1.00 89.12 79 GLN A O 1
ATOM 618 N N . SER A 1 80 ? -7.348 10.208 -12.929 1.00 88.06 80 SER A N 1
ATOM 619 C CA . SER A 1 80 ? -8.208 9.872 -14.061 1.00 88.06 80 SER A CA 1
ATOM 620 C C . SER A 1 80 ? -9.578 10.516 -13.857 1.00 88.06 80 SER A C 1
ATOM 622 O O . SER A 1 80 ? -9.820 11.127 -12.820 1.00 88.06 80 SER A O 1
ATOM 624 N N . VAL A 1 81 ? -10.492 10.360 -14.821 1.00 83.25 81 VAL A N 1
ATOM 625 C CA . VAL A 1 81 ? -11.811 11.025 -14.811 1.00 83.25 81 VAL A CA 1
ATOM 626 C C . VAL A 1 81 ? -12.574 10.836 -13.493 1.00 83.25 81 VAL A C 1
ATO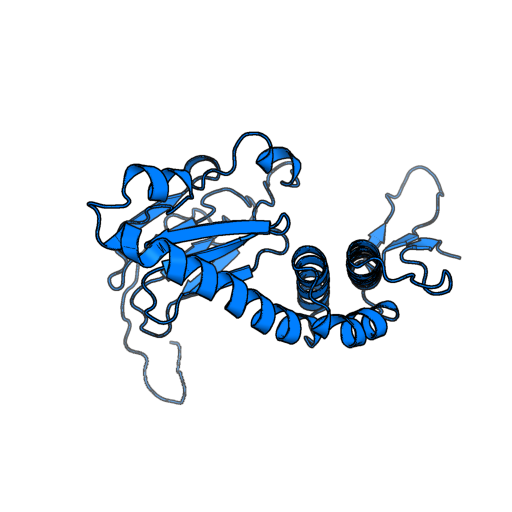M 628 O O . VAL A 1 81 ? -13.254 11.757 -13.052 1.00 83.25 81 VAL A O 1
ATOM 631 N N . SER A 1 82 ? -12.467 9.666 -12.857 1.00 82.31 82 SER A N 1
ATOM 632 C CA . SER A 1 82 ? -13.219 9.340 -11.639 1.00 82.31 82 SER A CA 1
ATOM 633 C C . SER A 1 82 ? -12.371 8.790 -10.492 1.00 82.31 82 SER A C 1
ATOM 635 O O . SER A 1 82 ? -12.938 8.290 -9.521 1.00 82.31 82 SER A O 1
ATOM 637 N N . SER A 1 83 ? -11.039 8.793 -10.598 1.00 88.44 83 SER A N 1
ATOM 638 C CA . SER A 1 83 ? -10.174 8.083 -9.645 1.00 88.44 83 SER A CA 1
ATOM 639 C C . SER A 1 83 ? -8.847 8.791 -9.388 1.00 88.44 83 SER A C 1
ATOM 641 O O . SER A 1 83 ? -8.203 9.271 -10.325 1.00 88.44 83 SER A O 1
ATOM 643 N N . TYR A 1 84 ? -8.445 8.776 -8.116 1.00 91.81 84 TYR A N 1
ATOM 644 C CA . TYR A 1 84 ? -7.169 9.235 -7.574 1.00 91.81 84 TYR A CA 1
ATOM 645 C C . TYR A 1 84 ? -6.366 8.016 -7.119 1.00 91.81 84 TYR A C 1
ATOM 647 O O . TYR A 1 84 ? -6.659 7.417 -6.085 1.00 91.81 84 TYR A O 1
ATOM 655 N N . TRP A 1 85 ? -5.354 7.632 -7.891 1.00 93.38 85 TRP A N 1
ATOM 656 C CA . TRP A 1 85 ? -4.604 6.386 -7.704 1.00 93.38 85 TRP A CA 1
ATOM 657 C C . TRP A 1 85 ? -3.495 6.532 -6.648 1.00 93.38 85 TRP A C 1
ATOM 659 O O . TRP A 1 85 ? -2.317 6.303 -6.905 1.00 93.38 85 TRP A O 1
ATOM 669 N N . TRP A 1 86 ? -3.875 6.951 -5.440 1.00 95.62 86 TRP A N 1
ATOM 670 C CA . TRP A 1 86 ? -2.954 7.333 -4.363 1.00 95.62 86 TRP A CA 1
ATOM 671 C C . TRP A 1 86 ? -2.114 6.169 -3.809 1.00 95.62 86 TRP A C 1
ATOM 673 O O . TRP A 1 86 ? -1.009 6.386 -3.318 1.00 95.62 86 TRP A O 1
ATOM 683 N N . ASN A 1 87 ? -2.623 4.937 -3.885 1.00 94.62 87 ASN A N 1
ATOM 684 C CA . ASN A 1 87 ? -1.968 3.722 -3.393 1.00 94.62 87 ASN A CA 1
ATOM 685 C C . ASN A 1 87 ? -1.345 2.876 -4.517 1.00 94.62 87 ASN A C 1
ATOM 687 O O . ASN A 1 87 ? -1.071 1.686 -4.320 1.00 94.62 87 ASN A O 1
ATOM 691 N N . GLU A 1 88 ? -1.123 3.460 -5.698 1.00 93.06 88 GLU A N 1
ATOM 692 C CA . GLU A 1 88 ? -0.454 2.766 -6.794 1.00 93.06 88 GLU A CA 1
ATOM 693 C C . GLU A 1 88 ? 0.922 2.260 -6.341 1.00 93.06 88 GLU A C 1
ATOM 695 O O . GLU A 1 88 ? 1.721 3.013 -5.781 1.00 93.06 88 GLU A O 1
ATOM 700 N N . ASN A 1 89 ? 1.173 0.963 -6.562 1.00 95.25 89 ASN A N 1
ATOM 701 C CA . ASN A 1 89 ? 2.391 0.262 -6.145 1.00 95.25 89 ASN A CA 1
ATOM 702 C C . ASN A 1 89 ? 2.718 0.416 -4.639 1.00 95.25 89 ASN A C 1
ATOM 704 O O . ASN A 1 89 ? 3.875 0.293 -4.235 1.00 95.25 89 ASN A O 1
ATOM 708 N N . ALA A 1 90 ? 1.712 0.678 -3.795 1.00 96.31 90 ALA A N 1
ATOM 709 C CA . ALA A 1 90 ? 1.900 0.774 -2.355 1.00 96.31 90 ALA A CA 1
ATOM 710 C C . ALA A 1 90 ? 2.033 -0.607 -1.699 1.00 96.31 90 ALA A C 1
ATOM 712 O O . ALA A 1 90 ? 1.369 -1.577 -2.079 1.00 96.31 90 ALA A O 1
ATOM 713 N N . LEU A 1 91 ? 2.851 -0.676 -0.651 1.00 97.62 91 LEU A N 1
ATOM 714 C CA . LEU A 1 91 ? 2.951 -1.838 0.224 1.00 97.62 91 LEU A CA 1
ATOM 715 C C . LEU A 1 91 ? 2.138 -1.595 1.484 1.00 97.62 91 LEU A C 1
ATOM 717 O O . LEU A 1 91 ? 2.357 -0.605 2.174 1.00 97.62 91 LEU A O 1
ATOM 721 N N . VAL A 1 92 ? 1.238 -2.523 1.791 1.00 97.75 92 VAL A N 1
ATOM 722 C CA . VAL A 1 92 ? 0.347 -2.451 2.951 1.00 97.75 92 VAL A CA 1
ATOM 723 C C . VAL A 1 92 ? 0.584 -3.672 3.829 1.00 97.75 92 VAL A C 1
ATOM 725 O O . VAL A 1 92 ? 0.547 -4.804 3.340 1.00 97.75 92 VAL A O 1
ATOM 728 N N . PHE A 1 93 ? 0.856 -3.455 5.112 1.00 97.88 93 PHE A N 1
ATOM 729 C CA . PHE A 1 93 ? 1.071 -4.522 6.089 1.00 97.88 93 PHE A CA 1
ATOM 730 C C . PHE A 1 93 ? 0.823 -4.023 7.514 1.00 97.88 93 PHE A C 1
ATOM 732 O O . PHE A 1 93 ? 0.895 -2.829 7.780 1.00 97.88 93 PHE A O 1
ATOM 739 N N . PHE A 1 94 ? 0.551 -4.942 8.437 1.00 98.25 94 PHE A N 1
ATOM 740 C CA . PHE A 1 94 ? 0.438 -4.630 9.861 1.00 98.25 94 PHE A CA 1
ATOM 741 C C . PHE A 1 94 ? 1.792 -4.763 10.556 1.00 98.25 94 PHE A C 1
ATOM 743 O O . PHE A 1 94 ? 2.615 -5.596 10.158 1.00 98.25 94 PHE A O 1
ATOM 750 N N . GLU A 1 95 ? 2.014 -3.973 11.603 1.00 96.00 95 GLU A N 1
ATOM 751 C CA . GLU A 1 95 ? 3.106 -4.242 12.541 1.00 96.00 95 GLU A CA 1
ATOM 752 C C . GLU A 1 95 ? 2.832 -5.517 13.371 1.00 96.00 95 GLU A C 1
ATOM 754 O O . GLU A 1 95 ? 1.685 -5.973 13.423 1.00 96.00 95 GLU A O 1
ATOM 759 N N . PRO A 1 96 ? 3.853 -6.152 13.982 1.00 95.75 96 PRO A N 1
ATOM 760 C CA . PRO A 1 96 ? 3.729 -7.486 14.574 1.00 95.75 96 PRO A CA 1
ATOM 761 C C . PRO A 1 96 ? 2.678 -7.638 15.681 1.00 95.75 96 PRO A C 1
ATOM 763 O O . PRO A 1 96 ? 2.144 -8.734 15.846 1.00 95.75 96 PRO A O 1
ATOM 766 N N . ARG A 1 97 ? 2.396 -6.586 16.456 1.00 95.69 97 ARG A N 1
ATOM 767 C CA . ARG A 1 97 ? 1.345 -6.570 17.486 1.00 95.69 97 ARG A CA 1
ATOM 768 C C . ARG A 1 97 ? -0.039 -6.270 16.918 1.00 95.69 97 ARG A C 1
ATOM 770 O O . ARG A 1 97 ? -1.011 -6.389 17.660 1.00 95.69 97 ARG A O 1
ATOM 777 N N . GLU A 1 98 ? -0.147 -5.976 15.626 1.00 96.19 98 GLU A N 1
ATOM 778 C CA . GLU A 1 98 ? -1.383 -5.680 14.906 1.00 96.19 98 GLU A CA 1
ATOM 779 C C . GLU A 1 98 ? -2.173 -4.494 15.489 1.00 96.19 98 GLU A C 1
ATOM 781 O O . GLU A 1 98 ? -3.404 -4.511 15.518 1.00 96.19 98 GLU A O 1
ATOM 786 N N . GLU A 1 99 ? -1.456 -3.488 15.986 1.00 96.81 99 GLU A N 1
ATOM 787 C CA . GLU A 1 99 ? -1.961 -2.213 16.508 1.00 96.81 99 GLU A CA 1
ATOM 788 C C . GLU A 1 99 ? -1.785 -1.070 15.499 1.00 96.81 99 GLU A C 1
ATOM 790 O O . GLU A 1 99 ? -2.497 -0.077 15.582 1.00 96.81 99 GLU A O 1
ATOM 795 N N . VAL A 1 100 ? -0.877 -1.205 14.525 1.00 98.12 100 VAL A N 1
ATOM 796 C CA . VAL A 1 100 ? -0.607 -0.178 13.503 1.00 98.12 100 VAL A CA 1
ATOM 797 C C . VAL A 1 100 ? -0.657 -0.777 12.099 1.00 98.12 100 VAL A C 1
ATOM 799 O O . VAL A 1 100 ? -0.072 -1.831 11.827 1.00 98.12 100 VAL A O 1
ATOM 802 N N . LEU A 1 101 ? -1.333 -0.080 11.186 1.00 98.62 101 LEU A N 1
ATOM 803 C CA . LEU A 1 101 ? -1.245 -0.315 9.748 1.00 98.62 101 LEU A CA 1
ATOM 804 C C . LEU A 1 101 ? -0.129 0.541 9.150 1.00 98.62 101 LEU A C 1
ATOM 806 O O . LEU A 1 101 ? -0.125 1.764 9.283 1.00 98.62 101 LEU A O 1
ATOM 810 N N . CYS A 1 102 ? 0.776 -0.111 8.432 1.00 98.44 102 CYS A N 1
ATOM 811 C CA . CYS A 1 102 ? 1.849 0.517 7.683 1.00 98.44 102 CYS A CA 1
ATOM 812 C C . CYS A 1 102 ? 1.489 0.535 6.194 1.00 98.44 102 CYS A C 1
ATOM 814 O O . CYS A 1 102 ? 1.232 -0.516 5.600 1.00 98.44 102 CYS A O 1
ATOM 816 N N . ILE A 1 103 ? 1.521 1.717 5.577 1.00 98.12 103 ILE A N 1
ATOM 817 C CA . ILE A 1 103 ? 1.359 1.896 4.131 1.00 98.12 103 ILE A CA 1
ATOM 818 C C . ILE A 1 103 ? 2.581 2.633 3.595 1.00 98.12 103 ILE A C 1
ATOM 820 O O . ILE A 1 103 ? 2.783 3.812 3.880 1.00 98.12 103 ILE A O 1
ATOM 824 N N . ARG A 1 104 ? 3.401 1.951 2.798 1.00 97.06 104 ARG A N 1
ATOM 825 C CA . ARG A 1 104 ? 4.511 2.574 2.075 1.00 97.06 104 ARG A CA 1
ATOM 826 C C . ARG A 1 104 ? 4.085 2.882 0.650 1.00 97.06 104 ARG A C 1
ATOM 828 O O . ARG A 1 104 ? 3.783 1.965 -0.106 1.00 97.06 104 ARG A O 1
ATOM 835 N N . LEU A 1 105 ? 4.107 4.156 0.288 1.00 96.25 105 LEU A N 1
ATOM 836 C CA . LEU A 1 105 ? 3.724 4.649 -1.032 1.00 96.25 105 LEU A CA 1
ATOM 837 C C . LEU A 1 105 ? 4.901 4.577 -2.006 1.00 96.25 105 LEU A C 1
ATOM 839 O O . LEU A 1 105 ? 6.066 4.564 -1.596 1.00 96.25 105 LEU A O 1
ATOM 843 N N . HIS A 1 106 ? 4.605 4.567 -3.306 1.00 92.69 106 HIS A N 1
ATOM 844 C CA . HIS A 1 106 ? 5.625 4.424 -4.344 1.00 92.69 106 HIS A CA 1
ATOM 845 C C . HIS A 1 106 ? 6.526 5.658 -4.507 1.00 92.69 106 HIS A C 1
ATOM 847 O O . HIS A 1 106 ? 7.417 5.633 -5.337 1.00 92.69 106 HIS A O 1
ATOM 853 N N . TRP A 1 107 ? 6.338 6.741 -3.761 1.00 93.06 107 TRP A N 1
ATOM 854 C CA . TRP A 1 107 ? 7.309 7.844 -3.690 1.00 93.06 107 TRP A CA 1
ATOM 855 C C . TRP A 1 107 ? 8.089 7.843 -2.369 1.00 93.06 107 TRP A C 1
ATOM 857 O O . TRP A 1 107 ? 8.790 8.791 -2.034 1.00 93.06 107 TRP A O 1
ATOM 867 N N . GLY A 1 108 ? 7.987 6.758 -1.599 1.00 92.81 108 GLY A N 1
ATOM 868 C CA . GLY A 1 108 ? 8.770 6.524 -0.393 1.00 92.81 108 GLY A CA 1
ATOM 869 C C . GLY A 1 108 ? 8.152 7.049 0.901 1.00 92.81 108 GLY A C 1
ATOM 870 O O . GLY A 1 108 ? 8.668 6.719 1.973 1.00 92.81 108 GLY A O 1
ATOM 871 N N . LYS A 1 109 ? 7.038 7.788 0.829 1.00 94.62 109 LYS A N 1
ATOM 872 C CA . LYS A 1 109 ? 6.267 8.200 2.006 1.00 94.62 109 LYS A CA 1
ATOM 873 C C . LYS A 1 109 ? 5.719 6.980 2.751 1.00 94.62 109 LYS A C 1
ATOM 875 O O . LYS A 1 109 ? 5.234 6.027 2.141 1.00 94.62 109 LYS A O 1
ATOM 880 N N . LEU A 1 110 ? 5.821 7.016 4.077 1.00 95.81 110 LEU A N 1
ATOM 881 C CA . LEU A 1 110 ? 5.321 5.984 4.981 1.00 95.81 110 LEU A CA 1
ATOM 882 C C . LEU A 1 110 ? 4.170 6.561 5.803 1.00 95.81 110 LEU A C 1
ATOM 884 O O . LEU A 1 110 ? 4.355 7.544 6.519 1.00 95.81 110 LEU A O 1
ATOM 888 N N . LEU A 1 111 ? 3.001 5.937 5.704 1.00 97.50 111 LEU A N 1
ATOM 889 C CA . LEU A 1 111 ? 1.855 6.203 6.561 1.00 97.50 111 LEU A CA 1
ATOM 890 C C . LEU A 1 111 ? 1.820 5.136 7.653 1.00 97.50 111 LEU A C 1
ATOM 892 O O . LEU A 1 111 ? 1.850 3.941 7.356 1.00 97.50 111 LEU A O 1
ATOM 896 N N . LEU A 1 112 ? 1.761 5.582 8.901 1.00 98.06 112 LEU A N 1
ATOM 897 C CA . LEU A 1 112 ? 1.550 4.744 10.074 1.00 98.06 112 LEU A CA 1
ATOM 898 C C . LEU A 1 112 ? 0.205 5.145 10.667 1.00 98.06 112 LEU A C 1
ATOM 900 O O . LEU A 1 112 ? 0.022 6.313 11.002 1.00 98.06 112 LEU A O 1
ATOM 904 N N . ILE A 1 113 ? -0.737 4.211 10.740 1.00 98.44 113 ILE A N 1
ATOM 905 C CA . ILE A 1 113 ? -2.099 4.470 11.214 1.00 98.44 113 ILE A CA 1
ATOM 906 C C . ILE A 1 113 ? -2.343 3.604 12.441 1.00 98.44 113 ILE A C 1
ATOM 908 O O . ILE A 1 113 ? -2.347 2.376 12.324 1.00 98.44 113 ILE A O 1
ATOM 912 N N . ASN A 1 114 ? -2.528 4.230 13.601 1.00 97.69 114 ASN A N 1
ATOM 913 C CA . ASN A 1 114 ? -2.924 3.530 14.817 1.00 97.69 114 ASN A CA 1
ATOM 914 C C . ASN A 1 114 ? -4.345 2.986 14.628 1.00 97.69 114 ASN A C 1
ATOM 916 O O . ASN A 1 114 ? -5.266 3.718 14.285 1.00 97.69 114 ASN A O 1
ATOM 920 N N . LEU A 1 115 ? -4.529 1.681 14.793 1.00 98.19 115 LEU A N 1
ATOM 921 C CA . LEU A 1 115 ? -5.801 1.010 14.536 1.00 98.19 115 LEU A CA 1
ATOM 922 C C . LEU A 1 115 ? -6.799 1.154 15.686 1.00 98.19 115 LEU A C 1
ATOM 924 O O . LEU A 1 115 ? -7.980 0.893 15.476 1.00 98.19 115 LEU A O 1
ATOM 928 N N . ALA A 1 116 ? -6.349 1.553 16.879 1.00 96.94 116 ALA A N 1
ATOM 929 C CA . ALA A 1 116 ? -7.225 1.730 18.033 1.00 96.94 116 ALA A CA 1
ATOM 930 C C . ALA A 1 116 ? -8.072 3.008 17.935 1.00 96.94 116 ALA A C 1
ATOM 932 O O . ALA A 1 116 ? -9.229 3.007 18.353 1.00 96.94 116 ALA A O 1
ATOM 933 N N . ASP A 1 117 ? -7.507 4.079 17.378 1.00 96.75 117 ASP A N 1
ATOM 934 C CA . ASP A 1 117 ? -8.136 5.403 17.279 1.00 96.75 117 ASP A CA 1
ATOM 935 C C . ASP A 1 117 ? -8.142 5.985 15.854 1.00 96.75 117 ASP A C 1
ATOM 937 O O . ASP A 1 117 ? -8.786 7.003 15.602 1.00 96.75 117 ASP A O 1
ATOM 941 N N . GLY A 1 118 ? -7.466 5.329 14.908 1.00 97.44 118 GLY A N 1
ATOM 942 C CA . GLY A 1 118 ? -7.332 5.778 13.527 1.00 97.44 118 GLY A CA 1
ATOM 943 C C . GLY A 1 118 ? -6.328 6.904 13.328 1.00 97.44 118 GLY A C 1
ATOM 944 O O . GLY A 1 118 ? -6.317 7.521 12.267 1.00 97.44 118 GLY A O 1
ATOM 945 N N . GLU A 1 119 ? -5.506 7.247 14.317 1.00 96.56 119 GLU A N 1
ATOM 946 C CA . GLU A 1 119 ? -4.636 8.405 14.178 1.00 96.56 119 GLU A CA 1
ATOM 947 C C . GLU A 1 119 ? -3.462 8.140 13.221 1.00 96.56 119 GLU A C 1
ATOM 949 O O . GLU A 1 119 ? -2.769 7.123 13.299 1.00 96.56 119 GLU A O 1
ATOM 954 N N . VAL A 1 120 ? -3.202 9.097 12.323 1.00 97.12 120 VAL A N 1
ATOM 955 C CA . VAL A 1 120 ? -2.044 9.063 11.422 1.00 97.12 120 VAL A CA 1
ATOM 956 C C . VAL A 1 120 ? -0.809 9.592 12.149 1.00 97.12 120 VAL A C 1
ATOM 958 O O . VAL A 1 120 ? -0.658 10.792 12.401 1.00 97.12 120 VAL A O 1
ATOM 961 N N . MET A 1 121 ? 0.125 8.692 12.431 1.00 95.94 121 MET A N 1
ATOM 962 C CA . MET A 1 121 ? 1.356 8.959 13.164 1.00 95.94 121 MET A CA 1
ATOM 963 C C . MET A 1 121 ? 2.448 9.487 12.215 1.00 95.94 121 MET A C 1
ATOM 965 O O . MET A 1 121 ? 3.401 8.792 11.866 1.00 95.94 121 MET A O 1
ATOM 969 N N . SER A 1 122 ? 2.299 10.721 11.735 1.00 92.75 122 SER A N 1
ATOM 970 C CA . SER A 1 122 ? 3.307 11.401 10.899 1.00 92.75 122 SER A CA 1
ATOM 971 C C . SER A 1 122 ? 4.558 11.853 11.683 1.00 92.75 122 SER A C 1
ATOM 973 O O . SER A 1 122 ? 4.588 11.837 12.911 1.00 92.75 122 SER A O 1
ATOM 975 N N . GLN A 1 123 ? 5.592 12.340 10.983 1.00 91.56 123 GLN A N 1
ATOM 976 C CA . GLN A 1 123 ? 6.743 13.004 11.624 1.00 91.56 123 GLN A CA 1
ATOM 977 C C . GLN A 1 123 ? 6.293 14.191 12.495 1.00 91.56 123 GLN A C 1
ATOM 979 O O . GLN A 1 123 ? 6.705 14.308 13.644 1.00 91.56 123 GLN A O 1
ATOM 984 N N . LYS A 1 124 ? 5.390 15.034 11.974 1.00 92.19 124 LYS A N 1
ATOM 985 C CA . LYS A 1 124 ? 4.817 16.175 12.706 1.00 92.19 124 LYS A CA 1
ATOM 986 C C . LYS A 1 124 ? 4.042 15.719 13.946 1.00 92.19 124 LYS A C 1
ATOM 988 O O . LYS A 1 124 ? 4.137 16.342 14.999 1.00 92.19 124 LYS A O 1
ATOM 993 N N . TRP A 1 125 ? 3.282 14.627 13.829 1.00 94.12 125 TRP A N 1
ATOM 994 C CA . TRP A 1 125 ? 2.594 13.996 14.960 1.00 94.12 125 TRP A CA 1
ATOM 995 C C . TRP A 1 125 ? 3.588 13.592 16.056 1.00 94.12 125 TRP A C 1
ATOM 997 O O . TRP A 1 125 ? 3.385 13.941 17.218 1.00 94.12 125 TRP A O 1
ATOM 1007 N N . TYR A 1 126 ? 4.692 12.941 15.678 1.00 94.56 126 TYR A N 1
ATOM 1008 C CA . TYR A 1 126 ? 5.732 12.505 16.609 1.00 94.56 126 TYR A CA 1
ATOM 1009 C C . TYR A 1 126 ? 6.417 13.694 17.289 1.00 94.56 126 TYR A C 1
ATOM 1011 O O . TYR A 1 126 ? 6.546 13.722 18.511 1.00 94.56 126 TYR A O 1
ATOM 1019 N N . GLU A 1 127 ? 6.811 14.711 16.523 1.00 94.00 127 GLU A N 1
ATOM 1020 C CA . GLU A 1 127 ? 7.494 15.901 17.042 1.00 94.00 127 GLU A CA 1
ATOM 1021 C C . GLU A 1 127 ? 6.670 16.655 18.088 1.00 94.00 127 GLU A C 1
ATOM 1023 O O . GLU A 1 127 ? 7.233 17.129 19.075 1.00 94.00 127 GLU A O 1
ATOM 1028 N N . ASN A 1 128 ? 5.349 16.713 17.909 1.00 94.38 128 ASN A N 1
ATOM 1029 C CA . ASN A 1 128 ? 4.437 17.388 18.833 1.00 94.38 128 ASN A CA 1
ATOM 1030 C C . ASN A 1 128 ? 4.186 16.605 20.136 1.00 94.38 128 ASN A C 1
ATOM 1032 O O . ASN A 1 128 ? 3.758 17.187 21.135 1.00 94.38 128 ASN A O 1
ATOM 1036 N N . ARG A 1 129 ? 4.416 15.288 20.131 1.00 94.75 129 ARG A N 1
ATOM 1037 C CA . ARG A 1 129 ? 4.015 14.370 21.211 1.00 94.75 129 ARG A CA 1
ATOM 1038 C C . ARG A 1 129 ? 5.173 13.708 21.951 1.00 94.75 129 ARG A C 1
ATOM 1040 O O . ARG A 1 129 ? 5.009 13.248 23.084 1.00 94.75 129 ARG A O 1
ATOM 1047 N N . ARG A 1 130 ? 6.354 13.654 21.331 1.00 91.38 130 ARG A N 1
ATOM 1048 C CA . ARG A 1 130 ? 7.536 13.026 21.926 1.00 91.38 130 ARG A CA 1
ATOM 1049 C C . ARG A 1 130 ? 7.852 13.648 23.290 1.00 91.38 130 ARG A C 1
ATOM 1051 O O . ARG A 1 130 ? 7.887 14.868 23.439 1.00 91.38 130 ARG A O 1
ATOM 1058 N N . GLY A 1 131 ? 8.104 12.792 24.278 1.00 89.19 131 GLY A N 1
ATOM 1059 C CA . GLY A 1 131 ? 8.460 13.187 25.644 1.00 89.19 131 GLY A CA 1
ATOM 1060 C C . GLY A 1 131 ? 7.298 13.256 26.638 1.00 89.19 131 GLY A C 1
ATOM 1061 O O . GLY A 1 131 ? 7.559 13.451 27.822 1.00 89.19 131 GLY A O 1
ATOM 1062 N N . TRP A 1 132 ? 6.044 13.083 26.203 1.00 89.44 132 TRP A N 1
ATOM 1063 C CA . TRP A 1 132 ? 4.89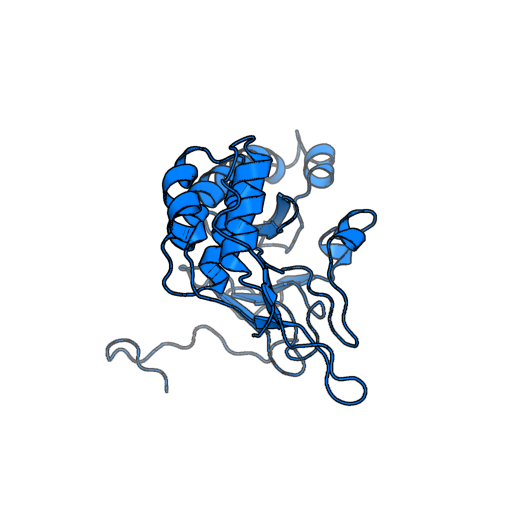6 13.005 27.121 1.00 89.44 132 TRP A CA 1
ATOM 1064 C C . TRP A 1 132 ? 3.811 12.002 26.702 1.00 89.44 132 TRP A C 1
ATOM 1066 O O . TRP A 1 132 ? 3.084 11.511 27.566 1.00 89.44 132 TRP A O 1
ATOM 1076 N N . ASP A 1 133 ? 3.715 11.662 25.415 1.00 89.94 133 ASP A N 1
ATOM 1077 C CA . ASP A 1 133 ? 2.837 10.605 24.910 1.00 89.94 133 ASP A CA 1
ATOM 1078 C C . ASP A 1 133 ? 3.605 9.277 24.774 1.00 89.94 133 ASP A C 1
ATOM 1080 O O . ASP A 1 133 ? 4.623 9.202 24.080 1.00 89.94 133 ASP A O 1
ATOM 1084 N N . ARG A 1 134 ? 3.101 8.213 25.410 1.00 85.44 134 ARG A N 1
ATOM 1085 C CA . ARG A 1 134 ? 3.713 6.874 25.368 1.00 85.44 134 ARG A CA 1
ATOM 1086 C C . ARG A 1 134 ? 3.679 6.250 23.977 1.00 85.44 134 ARG A C 1
ATOM 1088 O O . ARG A 1 134 ? 4.570 5.472 23.646 1.00 85.44 134 ARG A O 1
ATOM 1095 N N . ASP A 1 135 ? 2.677 6.557 23.157 1.00 85.62 135 ASP A N 1
ATOM 1096 C CA . ASP A 1 135 ? 2.619 6.006 21.802 1.00 85.62 135 ASP A CA 1
ATOM 1097 C C . ASP A 1 135 ? 3.639 6.686 20.887 1.00 85.62 135 ASP A C 1
ATOM 1099 O O . ASP A 1 135 ? 4.192 6.049 19.987 1.00 85.62 135 ASP A O 1
ATOM 1103 N N . ALA A 1 136 ? 3.987 7.946 21.171 1.00 89.81 136 ALA A N 1
ATOM 1104 C CA . ALA A 1 136 ? 5.055 8.635 20.456 1.00 89.81 136 ALA A CA 1
ATOM 1105 C C . ALA A 1 136 ? 6.434 8.021 20.734 1.00 89.81 136 ALA A C 1
ATOM 1107 O O . ALA A 1 136 ? 7.295 8.046 19.857 1.00 89.81 136 ALA A O 1
ATOM 1108 N N . GLU A 1 137 ? 6.647 7.412 21.904 1.00 90.56 137 GLU A N 1
ATOM 1109 C CA . GLU A 1 137 ? 7.901 6.714 22.226 1.00 90.56 137 GLU A CA 1
ATOM 1110 C C . GLU A 1 137 ? 8.134 5.483 21.337 1.00 90.56 137 GLU A C 1
ATOM 1112 O O . GLU A 1 137 ? 9.278 5.177 21.010 1.00 90.56 137 GLU A O 1
ATOM 1117 N N . LYS A 1 138 ? 7.063 4.819 20.880 1.00 92.38 138 LYS A N 1
ATOM 1118 C CA . LYS A 1 138 ? 7.133 3.645 19.989 1.00 92.38 138 LYS A CA 1
ATOM 1119 C C . LYS A 1 138 ? 7.417 4.016 18.531 1.00 92.38 138 LYS A C 1
ATOM 1121 O O . LYS A 1 138 ? 7.799 3.166 17.730 1.00 92.38 138 LYS A O 1
ATOM 1126 N N . TRP A 1 139 ? 7.194 5.274 18.155 1.00 95.06 139 TRP A N 1
ATOM 1127 C CA . TRP A 1 139 ? 7.211 5.717 16.762 1.00 95.06 139 TRP A CA 1
ATOM 1128 C C . TRP A 1 139 ? 8.534 5.453 16.016 1.00 95.06 139 TRP A C 1
ATOM 1130 O O . TRP A 1 139 ? 8.473 4.972 14.880 1.00 95.06 139 TRP A O 1
ATOM 1140 N N . PRO A 1 140 ? 9.726 5.690 16.608 1.00 95.31 140 PRO A N 1
ATOM 1141 C CA . PRO A 1 140 ? 10.989 5.368 15.945 1.00 95.31 140 PRO A CA 1
ATOM 1142 C C . PRO A 1 140 ? 11.135 3.870 15.642 1.00 95.31 140 PRO A C 1
ATOM 1144 O O . PRO A 1 140 ? 11.526 3.508 14.533 1.00 95.31 140 PRO A O 1
ATOM 1147 N N . GLU A 1 141 ? 10.753 3.004 16.585 1.00 95.25 141 GLU A N 1
ATOM 1148 C CA . GLU A 1 141 ? 10.815 1.545 16.421 1.00 95.25 141 GLU A CA 1
ATOM 1149 C C . GLU A 1 141 ? 9.840 1.055 15.340 1.00 95.25 141 GLU A C 1
ATOM 1151 O O . GLU A 1 141 ? 10.184 0.196 14.528 1.00 95.25 141 GLU A O 1
ATOM 1156 N N . LEU A 1 142 ? 8.634 1.635 15.277 1.00 96.06 142 LEU A N 1
ATOM 1157 C CA . LEU A 1 142 ? 7.650 1.335 14.230 1.00 96.06 142 LEU A CA 1
ATOM 1158 C C . LEU A 1 142 ? 8.179 1.681 12.835 1.00 96.06 142 LEU A C 1
ATOM 1160 O O . LEU A 1 142 ? 7.976 0.921 11.884 1.00 96.06 142 LEU A O 1
ATOM 1164 N N . ARG A 1 143 ? 8.881 2.811 12.703 1.00 95.69 143 ARG A N 1
ATOM 1165 C CA . ARG A 1 143 ? 9.513 3.205 11.441 1.00 95.69 143 ARG A CA 1
ATOM 1166 C C . ARG A 1 143 ? 10.633 2.265 11.031 1.00 95.69 143 ARG A C 1
ATOM 1168 O O . ARG A 1 143 ? 10.644 1.824 9.883 1.00 95.69 143 ARG A O 1
ATOM 1175 N N . GLU A 1 144 ? 11.526 1.931 11.956 1.00 95.56 144 GLU A N 1
ATOM 1176 C CA . GLU A 1 144 ? 12.605 0.974 11.700 1.00 95.56 144 GLU A CA 1
ATOM 1177 C C . GLU A 1 144 ? 12.038 -0.390 11.279 1.00 95.56 144 GLU A C 1
ATOM 1179 O O . GLU A 1 144 ? 12.472 -0.979 10.283 1.00 95.56 144 GLU A O 1
ATOM 1184 N N . TYR A 1 145 ? 11.001 -0.864 11.978 1.00 96.62 145 TYR A N 1
ATOM 1185 C CA . TYR A 1 145 ? 10.289 -2.080 11.608 1.00 96.62 145 TYR A CA 1
ATOM 1186 C C . TYR A 1 145 ? 9.717 -1.996 10.188 1.00 96.62 145 TYR A C 1
ATOM 1188 O O . TYR A 1 145 ? 9.927 -2.911 9.390 1.00 96.62 145 TYR A O 1
ATOM 1196 N N . ALA A 1 146 ? 9.008 -0.915 9.853 1.00 96.19 146 ALA A N 1
ATOM 1197 C CA . ALA A 1 146 ? 8.389 -0.753 8.542 1.00 96.19 146 ALA A CA 1
ATOM 1198 C C . ALA A 1 146 ? 9.429 -0.727 7.411 1.00 96.19 146 ALA A C 1
ATOM 1200 O O . ALA A 1 146 ? 9.214 -1.340 6.361 1.00 96.19 146 ALA A O 1
ATOM 1201 N N . GLU A 1 147 ? 10.572 -0.074 7.622 1.00 92.94 147 GLU A N 1
ATOM 1202 C CA . GLU A 1 147 ? 11.686 -0.042 6.670 1.00 92.94 147 GLU A CA 1
ATOM 1203 C C . GLU A 1 147 ? 12.295 -1.438 6.474 1.00 92.94 147 GLU A C 1
ATOM 1205 O O . GLU A 1 147 ? 12.410 -1.913 5.338 1.00 92.94 147 GLU A O 1
ATOM 1210 N N . LYS A 1 148 ? 12.586 -2.156 7.565 1.00 94.44 148 LYS A N 1
ATOM 1211 C CA . LYS A 1 148 ? 13.087 -3.537 7.503 1.00 94.44 148 LYS A CA 1
ATOM 1212 C C . LYS A 1 148 ? 12.100 -4.465 6.793 1.00 94.44 148 LYS A C 1
ATOM 1214 O O . LYS A 1 148 ? 12.476 -5.197 5.875 1.00 94.44 148 LYS A O 1
ATOM 1219 N N . ARG A 1 149 ? 10.825 -4.410 7.184 1.00 96.38 149 ARG A N 1
ATOM 1220 C CA . ARG A 1 149 ? 9.760 -5.239 6.612 1.00 96.38 149 ARG A CA 1
ATOM 1221 C C . ARG A 1 149 ? 9.554 -4.954 5.128 1.00 96.38 149 ARG A C 1
ATOM 1223 O O . ARG A 1 149 ? 9.318 -5.881 4.357 1.00 96.38 149 ARG A O 1
ATOM 1230 N N . THR A 1 150 ? 9.699 -3.698 4.710 1.00 95.50 150 THR A N 1
ATOM 1231 C CA . THR A 1 150 ? 9.671 -3.315 3.293 1.00 95.50 150 THR A CA 1
ATOM 1232 C C . THR A 1 150 ? 10.740 -4.069 2.501 1.00 95.50 150 THR A C 1
ATOM 1234 O O . THR A 1 150 ? 10.423 -4.640 1.459 1.00 95.50 150 THR A O 1
ATOM 1237 N N . GLY A 1 151 ? 11.982 -4.136 2.994 1.00 92.94 151 GLY A N 1
ATOM 1238 C CA . GLY A 1 151 ? 13.061 -4.878 2.329 1.00 92.94 151 GLY A CA 1
ATOM 1239 C C . GLY A 1 151 ? 12.755 -6.373 2.155 1.00 92.94 151 GLY A C 1
ATOM 1240 O O . GLY A 1 151 ? 12.996 -6.942 1.088 1.00 92.94 151 GLY A O 1
ATOM 1241 N N . GLU A 1 152 ? 12.153 -7.005 3.166 1.00 94.44 152 GLU A N 1
ATOM 1242 C CA . GLU A 1 152 ? 11.701 -8.405 3.091 1.00 94.44 152 GLU A CA 1
ATOM 1243 C C . GLU A 1 152 ? 10.599 -8.595 2.035 1.00 94.44 152 GLU A C 1
ATOM 1245 O O . GLU A 1 152 ? 10.642 -9.535 1.234 1.00 94.44 152 GLU A O 1
ATOM 1250 N N . LEU A 1 153 ? 9.619 -7.685 2.004 1.00 96.88 153 LEU A N 1
ATOM 1251 C CA . LEU A 1 153 ? 8.520 -7.716 1.039 1.00 96.88 153 LEU A CA 1
ATOM 1252 C C . LEU A 1 153 ? 9.010 -7.515 -0.395 1.00 96.88 153 LEU A C 1
ATOM 1254 O O . LEU A 1 153 ? 8.527 -8.206 -1.289 1.00 96.88 153 LEU A O 1
ATOM 1258 N N . VAL A 1 154 ? 9.991 -6.635 -0.614 1.00 96.88 154 VAL A N 1
ATOM 1259 C CA . VAL A 1 154 ? 10.597 -6.400 -1.933 1.00 96.88 154 VAL A CA 1
ATOM 1260 C C . VAL A 1 154 ? 11.104 -7.702 -2.545 1.00 96.88 154 VAL A C 1
ATOM 1262 O O . VAL A 1 154 ? 10.751 -8.016 -3.679 1.00 96.88 154 VAL A O 1
ATOM 1265 N N . MET A 1 155 ? 11.872 -8.503 -1.800 1.00 96.19 155 MET A N 1
ATOM 1266 C CA . MET A 1 155 ? 12.391 -9.768 -2.336 1.00 96.19 155 MET A CA 1
ATOM 1267 C C . MET A 1 155 ? 11.280 -10.756 -2.681 1.00 96.19 155 MET A C 1
ATOM 1269 O O . MET A 1 155 ? 11.371 -11.445 -3.697 1.00 96.19 155 MET A O 1
ATOM 1273 N N . ARG A 1 156 ? 10.222 -10.807 -1.865 1.00 97.50 156 ARG A N 1
ATOM 1274 C CA . ARG A 1 156 ? 9.055 -11.652 -2.135 1.00 97.50 156 ARG A CA 1
ATOM 1275 C C . ARG A 1 156 ? 8.335 -11.221 -3.414 1.00 97.50 156 ARG A C 1
ATOM 1277 O O . ARG A 1 156 ? 8.001 -12.070 -4.230 1.00 97.50 156 ARG A O 1
ATOM 1284 N N . LEU A 1 157 ? 8.128 -9.919 -3.593 1.00 98.00 157 LEU A N 1
ATOM 1285 C CA . LEU A 1 157 ? 7.440 -9.345 -4.751 1.00 98.00 157 LEU A CA 1
ATOM 1286 C C . LEU A 1 157 ? 8.227 -9.541 -6.047 1.00 98.00 157 LEU A C 1
ATOM 1288 O O . LEU A 1 157 ? 7.663 -9.968 -7.049 1.00 98.00 157 LEU A O 1
ATOM 1292 N N . LEU A 1 158 ? 9.544 -9.326 -6.013 1.00 98.00 158 LEU A N 1
ATOM 1293 C CA . LEU A 1 158 ? 10.433 -9.582 -7.152 1.00 98.00 158 LEU A CA 1
ATOM 1294 C C . LEU A 1 158 ? 10.418 -11.051 -7.605 1.00 98.00 158 LEU A C 1
ATOM 1296 O O . LEU A 1 158 ? 10.707 -11.337 -8.764 1.00 98.00 158 LEU A O 1
ATOM 1300 N N . ALA A 1 159 ? 10.104 -11.979 -6.698 1.00 96.75 159 ALA A N 1
ATOM 1301 C CA . ALA A 1 159 ? 9.998 -13.409 -6.976 1.00 96.75 159 ALA A CA 1
ATOM 1302 C C . ALA A 1 159 ? 8.572 -13.868 -7.338 1.00 96.75 159 ALA A C 1
ATOM 1304 O O . ALA A 1 159 ? 8.360 -15.063 -7.533 1.00 96.75 159 ALA A O 1
ATOM 1305 N N . SER A 1 160 ? 7.596 -12.957 -7.399 1.00 97.62 160 SER A N 1
ATOM 1306 C CA . SER A 1 160 ? 6.198 -13.307 -7.647 1.00 97.62 160 SER A CA 1
ATOM 1307 C C . SER A 1 160 ? 5.937 -13.741 -9.089 1.00 97.62 160 SER A C 1
ATOM 1309 O O . SER A 1 160 ? 6.535 -13.233 -10.037 1.00 97.62 160 SER A O 1
ATOM 1311 N N . ASN A 1 161 ? 4.963 -14.632 -9.271 1.00 96.69 161 ASN A N 1
ATOM 1312 C CA . ASN A 1 161 ? 4.440 -14.968 -10.595 1.00 96.69 161 ASN A CA 1
ATOM 1313 C C . ASN A 1 161 ? 3.528 -13.865 -11.157 1.00 96.69 161 ASN A C 1
ATOM 1315 O O . ASN A 1 161 ? 3.347 -13.806 -12.371 1.00 96.69 161 ASN A O 1
ATOM 1319 N N . GLU A 1 162 ? 3.013 -12.969 -10.312 1.00 97.31 162 GLU A N 1
ATOM 1320 C CA . GLU A 1 162 ? 2.162 -11.850 -10.720 1.00 97.31 162 GLU A CA 1
ATOM 1321 C C . GLU A 1 162 ? 3.019 -10.675 -11.232 1.00 97.31 162 GLU A C 1
ATOM 1323 O O . GLU A 1 162 ? 3.800 -10.101 -10.464 1.00 97.31 162 GLU A O 1
ATOM 1328 N N . PRO A 1 163 ? 2.901 -10.276 -12.512 1.00 97.06 163 PRO A N 1
ATOM 1329 C CA . PRO A 1 163 ? 3.709 -9.197 -13.073 1.00 97.06 163 PRO A CA 1
ATOM 1330 C C . PRO A 1 163 ? 3.598 -7.862 -12.330 1.00 97.06 163 PRO A C 1
ATOM 1332 O O . PRO A 1 163 ? 4.611 -7.188 -12.136 1.00 97.06 163 PRO A O 1
ATOM 1335 N N . LYS A 1 164 ? 2.398 -7.490 -11.860 1.00 95.12 164 LYS A N 1
ATOM 1336 C CA . LYS A 1 164 ? 2.210 -6.229 -11.125 1.00 95.12 164 LYS A CA 1
ATOM 1337 C C . LYS A 1 164 ? 2.934 -6.229 -9.775 1.00 95.12 164 LYS A C 1
ATOM 1339 O O . LYS A 1 164 ? 3.437 -5.194 -9.332 1.00 95.12 164 LYS A O 1
ATOM 1344 N N . GLU A 1 165 ? 3.044 -7.392 -9.134 1.00 97.50 165 GLU A N 1
ATOM 1345 C CA . GLU A 1 165 ? 3.843 -7.545 -7.919 1.00 97.50 165 GLU A CA 1
ATOM 1346 C C . GLU A 1 165 ? 5.335 -7.392 -8.220 1.00 97.50 165 GLU A C 1
ATOM 1348 O O . GLU A 1 165 ? 6.025 -6.673 -7.498 1.00 97.50 165 GLU A O 1
ATOM 1353 N N . ARG A 1 166 ? 5.831 -7.976 -9.319 1.00 98.25 166 ARG A N 1
ATOM 1354 C CA . ARG A 1 166 ? 7.233 -7.807 -9.733 1.00 98.25 166 ARG A CA 1
ATOM 1355 C C . ARG A 1 166 ? 7.573 -6.353 -10.056 1.00 98.25 166 ARG A C 1
ATOM 1357 O O . ARG A 1 166 ? 8.613 -5.870 -9.610 1.00 98.25 166 ARG A O 1
ATOM 1364 N N . GLU A 1 167 ? 6.690 -5.647 -10.764 1.00 97.88 167 GLU A N 1
ATOM 1365 C CA . GLU A 1 167 ? 6.805 -4.201 -11.012 1.00 97.88 167 GLU A CA 1
ATOM 1366 C C . GLU A 1 167 ? 6.908 -3.423 -9.692 1.00 97.88 167 GLU A C 1
ATOM 1368 O O . GLU A 1 167 ? 7.859 -2.666 -9.493 1.00 97.88 167 GLU A O 1
ATOM 1373 N N . THR A 1 168 ? 5.979 -3.667 -8.760 1.00 97.88 168 THR A N 1
ATOM 1374 C CA . THR A 1 168 ? 5.978 -3.038 -7.429 1.00 97.88 168 THR A CA 1
ATOM 1375 C C . THR A 1 168 ? 7.295 -3.303 -6.695 1.00 97.88 168 THR A C 1
ATOM 1377 O O . THR A 1 168 ? 7.929 -2.378 -6.185 1.00 97.88 168 THR A O 1
ATOM 1380 N N . GLY A 1 169 ? 7.747 -4.562 -6.669 1.00 97.81 169 GLY A N 1
ATOM 1381 C CA . GLY A 1 169 ? 9.008 -4.952 -6.044 1.00 97.81 169 GLY A CA 1
ATOM 1382 C C . GLY A 1 169 ? 10.209 -4.226 -6.652 1.00 97.81 169 GLY A C 1
ATOM 1383 O O . GLY A 1 169 ? 11.081 -3.771 -5.914 1.00 97.81 169 GLY A O 1
ATOM 1384 N N . ALA A 1 170 ? 10.239 -4.063 -7.978 1.00 98.06 170 ALA A N 1
ATOM 1385 C CA . ALA A 1 170 ? 11.310 -3.358 -8.673 1.00 98.06 170 ALA A CA 1
ATOM 1386 C C . ALA A 1 170 ? 11.333 -1.860 -8.344 1.00 98.06 170 ALA A C 1
ATOM 1388 O O . ALA A 1 170 ? 12.384 -1.335 -7.971 1.00 98.06 170 ALA A O 1
ATOM 1389 N N . ILE A 1 171 ? 10.175 -1.196 -8.396 1.00 97.06 171 ILE A N 1
ATOM 1390 C CA . ILE A 1 171 ? 10.019 0.222 -8.041 1.00 97.06 171 ILE A CA 1
ATOM 1391 C C . ILE A 1 171 ? 10.526 0.482 -6.616 1.00 97.06 171 ILE A C 1
ATOM 1393 O O . ILE A 1 171 ? 11.380 1.346 -6.398 1.00 97.06 171 ILE A O 1
ATOM 1397 N N . VAL A 1 172 ? 10.055 -0.308 -5.648 1.00 96.81 172 VAL A N 1
ATOM 1398 C CA . VAL A 1 172 ? 10.419 -0.127 -4.237 1.00 96.81 172 VAL A CA 1
ATOM 1399 C C . VAL A 1 172 ? 11.892 -0.478 -3.987 1.00 96.81 172 VAL A C 1
ATOM 1401 O O . VAL A 1 172 ? 12.550 0.194 -3.190 1.00 96.81 172 VAL A O 1
ATOM 1404 N N . ALA A 1 173 ? 12.454 -1.470 -4.690 1.00 96.94 173 ALA A N 1
ATOM 1405 C CA . ALA A 1 173 ? 13.878 -1.792 -4.593 1.00 96.94 173 ALA A CA 1
ATOM 1406 C C . ALA A 1 173 ? 14.770 -0.602 -4.980 1.00 96.94 173 ALA A C 1
ATOM 1408 O O . ALA A 1 173 ? 15.737 -0.319 -4.269 1.00 96.94 173 ALA A O 1
ATOM 1409 N N . GLY A 1 174 ? 14.439 0.098 -6.074 1.00 95.81 174 GLY A N 1
ATOM 1410 C CA . GLY A 1 174 ? 15.155 1.295 -6.534 1.00 95.81 174 GLY A CA 1
ATOM 1411 C C . GLY A 1 174 ? 15.167 2.409 -5.489 1.00 95.81 174 GLY A C 1
ATOM 1412 O O . GLY A 1 174 ? 16.229 2.921 -5.129 1.00 95.81 174 GLY A O 1
ATOM 1413 N N . GLN A 1 175 ? 14.001 2.700 -4.911 1.00 93.62 175 GLN A N 1
ATOM 1414 C CA . GLN A 1 175 ? 13.842 3.733 -3.879 1.00 93.62 175 GLN A CA 1
ATOM 1415 C C . GLN A 1 175 ? 14.656 3.450 -2.626 1.00 93.62 175 GLN A C 1
ATOM 1417 O O . GLN A 1 175 ? 15.243 4.358 -2.048 1.00 93.62 175 GLN A O 1
ATOM 1422 N N . LEU A 1 176 ? 14.685 2.185 -2.203 1.00 93.31 176 LEU A N 1
ATOM 1423 C CA . LEU A 1 176 ? 15.464 1.755 -1.049 1.00 93.31 176 LEU A CA 1
ATOM 1424 C C . LEU A 1 176 ? 16.960 1.619 -1.348 1.00 93.31 176 LEU A C 1
ATOM 1426 O O . LEU A 1 176 ? 17.720 1.277 -0.445 1.00 93.31 176 LEU A O 1
ATOM 1430 N N . GLN A 1 177 ? 17.391 1.814 -2.600 1.00 94.62 177 GLN A N 1
ATOM 1431 C CA . GLN A 1 177 ? 18.762 1.531 -3.033 1.00 94.62 177 GLN A CA 1
ATOM 1432 C C . GLN A 1 177 ? 19.191 0.101 -2.661 1.00 94.62 177 GLN A C 1
ATOM 1434 O O . GLN A 1 177 ? 20.341 -0.162 -2.295 1.00 94.62 177 GLN A O 1
ATOM 1439 N N . PHE A 1 178 ? 18.247 -0.843 -2.716 1.00 94.69 178 PHE A N 1
ATOM 1440 C CA . PHE A 1 178 ? 18.411 -2.151 -2.102 1.00 94.69 178 PHE A CA 1
ATOM 1441 C C . PHE A 1 178 ? 19.305 -3.067 -2.946 1.00 94.69 178 PHE A C 1
ATOM 1443 O O . PHE A 1 178 ? 18.849 -3.836 -3.793 1.00 94.69 178 PHE A O 1
ATOM 1450 N N . ARG A 1 179 ? 20.618 -3.006 -2.691 1.00 94.50 179 ARG A N 1
ATOM 1451 C CA . ARG A 1 179 ? 21.651 -3.724 -3.463 1.00 94.50 179 ARG A CA 1
ATOM 1452 C C . ARG A 1 179 ? 21.464 -5.244 -3.494 1.00 94.50 179 ARG A C 1
ATOM 1454 O O . ARG A 1 179 ? 21.849 -5.872 -4.477 1.00 94.50 179 ARG A O 1
ATOM 1461 N N . GLY A 1 180 ? 20.842 -5.831 -2.470 1.00 93.94 180 GLY A N 1
ATOM 1462 C CA . GLY A 1 180 ? 20.513 -7.261 -2.439 1.00 93.94 180 GLY A CA 1
ATOM 1463 C C . GLY A 1 180 ? 19.555 -7.701 -3.555 1.00 93.94 180 GLY A C 1
ATOM 1464 O O . GLY A 1 180 ? 19.611 -8.850 -3.985 1.00 93.94 180 GLY A O 1
ATOM 1465 N N . ALA A 1 181 ? 18.733 -6.787 -4.084 1.00 96.44 181 ALA A N 1
ATOM 1466 C CA . ALA A 1 181 ? 17.790 -7.066 -5.167 1.00 96.44 181 ALA A CA 1
ATOM 1467 C C . ALA A 1 181 ? 18.428 -7.069 -6.565 1.00 96.44 181 ALA A C 1
ATOM 1469 O O . ALA A 1 181 ? 17.798 -7.530 -7.515 1.00 96.44 181 ALA A O 1
ATOM 1470 N N . VAL A 1 182 ? 19.668 -6.587 -6.720 1.00 96.94 182 VAL A N 1
ATOM 1471 C CA . VAL A 1 182 ? 20.315 -6.399 -8.033 1.00 96.94 182 VAL A CA 1
ATOM 1472 C C . VAL A 1 182 ? 20.299 -7.653 -8.917 1.00 96.94 182 VAL A C 1
ATOM 1474 O O . VAL A 1 182 ? 19.979 -7.507 -10.098 1.00 96.94 182 VAL A O 1
ATOM 1477 N N . PRO A 1 183 ? 20.594 -8.873 -8.417 1.00 96.81 183 PRO A N 1
ATOM 1478 C CA . PRO A 1 183 ? 20.499 -10.077 -9.241 1.00 96.81 183 PRO A CA 1
ATOM 1479 C C . PRO A 1 183 ? 19.092 -10.276 -9.815 1.00 96.81 183 PRO A C 1
ATOM 1481 O O . PRO A 1 183 ? 18.944 -10.463 -11.017 1.00 96.81 183 PRO A O 1
ATOM 1484 N N . LYS A 1 184 ? 18.052 -10.122 -8.985 1.00 97.12 184 LYS A N 1
ATOM 1485 C CA . LYS A 1 184 ? 16.659 -10.256 -9.425 1.00 97.12 184 LYS A CA 1
ATOM 1486 C C . LYS A 1 184 ? 16.230 -9.150 -10.377 1.00 97.12 184 LYS A C 1
ATOM 1488 O O . LYS A 1 184 ? 15.593 -9.442 -11.378 1.00 97.12 184 LYS A O 1
ATOM 1493 N N . LEU A 1 185 ? 16.629 -7.905 -10.133 1.00 97.50 185 LEU A N 1
ATOM 1494 C CA . LEU A 1 185 ? 16.350 -6.800 -11.055 1.00 97.50 185 LEU A CA 1
ATOM 1495 C C . LEU A 1 185 ? 16.957 -7.046 -12.444 1.00 97.50 185 LEU A C 1
ATOM 1497 O O . LEU A 1 185 ? 16.331 -6.726 -13.448 1.00 97.50 185 LEU A O 1
ATOM 1501 N N . ARG A 1 186 ? 18.150 -7.651 -12.520 1.00 96.31 186 ARG A N 1
ATOM 1502 C CA . ARG A 1 186 ? 18.754 -8.037 -13.803 1.00 96.31 186 ARG A CA 1
ATOM 1503 C C . ARG A 1 186 ? 17.956 -9.125 -14.513 1.00 96.31 186 ARG A C 1
ATOM 1505 O O . ARG A 1 186 ? 17.758 -8.997 -15.718 1.00 96.31 186 ARG A O 1
ATOM 1512 N N . ASP A 1 187 ? 17.465 -10.130 -13.789 1.00 95.88 187 ASP A N 1
ATOM 1513 C CA . ASP A 1 187 ? 16.589 -11.163 -14.362 1.00 95.88 187 ASP A CA 1
ATOM 1514 C C . ASP A 1 187 ? 15.330 -10.521 -14.987 1.00 95.88 187 ASP A C 1
ATOM 1516 O O . ASP A 1 187 ? 14.956 -10.833 -16.122 1.00 95.88 187 ASP A O 1
ATOM 1520 N N . LEU A 1 188 ? 14.730 -9.543 -14.294 1.00 96.75 188 LEU A N 1
ATOM 1521 C CA . LEU A 1 188 ? 13.519 -8.838 -14.736 1.00 96.75 188 LEU A CA 1
ATOM 1522 C C . LEU A 1 188 ? 13.705 -7.949 -15.973 1.00 96.75 188 LEU A C 1
ATOM 1524 O O . LEU A 1 188 ? 12.718 -7.573 -16.602 1.00 96.75 188 LEU A O 1
ATOM 1528 N N . LEU A 1 189 ? 14.936 -7.659 -16.405 1.00 95.81 189 LEU A N 1
ATOM 1529 C CA . LEU A 1 189 ? 15.167 -6.971 -17.684 1.00 95.81 189 LEU A CA 1
ATOM 1530 C C . LEU A 1 189 ? 14.696 -7.795 -18.893 1.00 95.81 189 LEU A C 1
ATOM 1532 O O . LEU A 1 189 ? 14.547 -7.247 -19.987 1.00 95.81 189 LEU A O 1
ATOM 1536 N N . SER A 1 190 ? 14.458 -9.094 -18.702 1.00 94.06 190 SER A N 1
ATOM 1537 C CA . SER A 1 190 ? 13.915 -10.005 -19.710 1.00 94.06 190 SER A CA 1
ATOM 1538 C C . SER A 1 190 ? 12.405 -10.265 -19.582 1.00 94.06 190 SER A C 1
ATOM 1540 O O . SER A 1 190 ? 11.835 -10.877 -20.484 1.00 94.06 190 SER A O 1
ATOM 1542 N N . ASP A 1 191 ? 11.739 -9.731 -18.548 1.00 95.69 191 ASP A N 1
ATOM 1543 C CA . ASP A 1 191 ? 10.323 -9.992 -18.224 1.00 95.69 191 ASP A CA 1
ATOM 1544 C C . ASP A 1 191 ? 9.386 -9.720 -19.408 1.00 95.69 191 ASP A C 1
ATOM 1546 O O . ASP A 1 191 ? 9.565 -8.745 -20.131 1.00 95.69 191 ASP A O 1
ATOM 1550 N N . ASP A 1 192 ? 8.415 -10.581 -19.669 1.00 94.69 192 ASP A N 1
ATOM 1551 C CA . ASP A 1 192 ? 7.590 -10.528 -20.873 1.00 94.69 192 ASP A CA 1
ATOM 1552 C C . ASP A 1 192 ? 6.267 -9.778 -20.706 1.00 94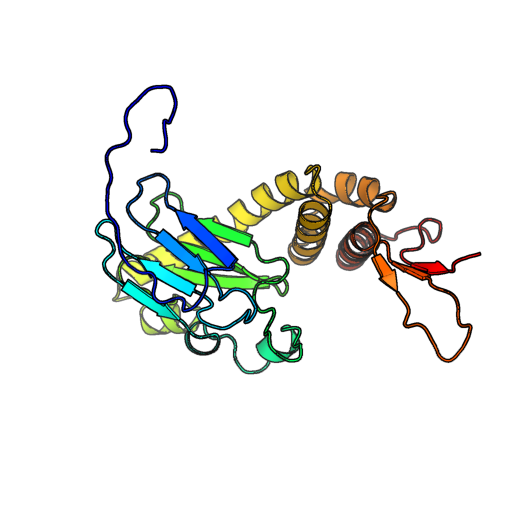.69 192 ASP A C 1
ATOM 1554 O O . ASP A 1 192 ? 5.586 -9.571 -21.710 1.00 94.69 192 ASP A O 1
ATOM 1558 N N . ALA A 1 193 ? 5.917 -9.313 -19.505 1.00 94.75 193 ALA A N 1
ATOM 1559 C CA . ALA A 1 193 ? 4.669 -8.604 -19.272 1.00 94.75 193 ALA A CA 1
ATOM 1560 C C . ALA A 1 193 ? 4.663 -7.227 -19.952 1.00 94.75 193 ALA A C 1
ATOM 1562 O O . ALA A 1 193 ? 5.600 -6.435 -19.813 1.00 94.75 193 ALA A O 1
ATOM 1563 N N . PHE A 1 194 ? 3.587 -6.925 -20.686 1.00 93.56 194 PHE A N 1
ATOM 1564 C CA . PHE A 1 194 ? 3.438 -5.661 -21.404 1.00 93.56 194 PHE A CA 1
ATOM 1565 C C . PHE A 1 194 ? 1.991 -5.170 -21.455 1.00 93.56 194 PHE A C 1
ATOM 1567 O O . PHE A 1 194 ? 1.050 -5.953 -21.332 1.00 93.56 194 PHE A O 1
ATOM 1574 N N . TYR A 1 195 ? 1.828 -3.874 -21.712 1.00 87.94 195 TYR A N 1
ATOM 1575 C CA . TYR A 1 195 ? 0.584 -3.294 -22.211 1.00 87.94 195 TYR A CA 1
ATOM 1576 C C . TYR A 1 195 ? 0.811 -2.682 -23.598 1.00 87.94 195 TYR A C 1
ATOM 1578 O O . TYR A 1 195 ? 1.941 -2.360 -23.981 1.00 87.94 195 TYR A O 1
ATOM 1586 N N . TRP A 1 196 ? -0.264 -2.548 -24.369 1.00 84.06 196 TRP A N 1
ATOM 1587 C CA . TRP A 1 196 ? -0.229 -1.856 -25.654 1.00 84.06 196 TRP A CA 1
ATOM 1588 C C . TRP A 1 196 ? -0.329 -0.352 -25.427 1.00 84.06 196 TRP A C 1
ATOM 1590 O O . TRP A 1 196 ? -1.262 0.103 -24.767 1.00 84.06 196 TRP A O 1
ATOM 1600 N N . ASN A 1 197 ? 0.610 0.418 -25.973 1.00 72.94 197 ASN A N 1
ATOM 1601 C CA . ASN A 1 197 ? 0.517 1.871 -25.999 1.00 72.94 197 ASN A CA 1
ATOM 1602 C C . ASN A 1 197 ? 0.080 2.339 -27.401 1.00 72.94 197 ASN A C 1
ATOM 1604 O O . ASN A 1 197 ? 0.639 1.947 -28.425 1.00 72.94 197 ASN A O 1
ATOM 1608 N N . GLY A 1 198 ? -0.985 3.141 -27.449 1.00 63.78 198 GLY A N 1
ATOM 1609 C CA . GLY A 1 198 ? -1.566 3.659 -28.689 1.00 63.78 198 GLY A CA 1
ATOM 1610 C C . GLY A 1 198 ? -3.089 3.771 -28.626 1.00 63.78 198 GLY A C 1
ATOM 1611 O O . GLY A 1 198 ? -3.753 3.024 -27.914 1.00 63.78 198 GLY A O 1
ATOM 1612 N N . CYS A 1 199 ? -3.637 4.723 -29.377 1.00 47.50 199 CYS A N 1
ATOM 1613 C CA . CYS A 1 199 ? -5.071 4.943 -29.532 1.00 47.50 199 CYS A CA 1
ATOM 1614 C C . CYS A 1 199 ? -5.412 4.751 -31.016 1.00 47.50 199 CYS A C 1
ATOM 1616 O O . CYS A 1 199 ? -4.761 5.352 -31.869 1.00 47.50 199 CYS A O 1
ATOM 1618 N N . ALA A 1 200 ? -6.408 3.929 -31.342 1.00 51.31 200 ALA A N 1
ATOM 1619 C CA . ALA A 1 200 ? -6.980 3.865 -32.687 1.00 51.31 200 ALA A CA 1
ATOM 1620 C C . ALA A 1 200 ? -8.504 4.056 -32.589 1.00 51.31 200 ALA A C 1
ATOM 1622 O O . ALA A 1 200 ? -9.088 3.516 -31.647 1.00 51.31 200 ALA A O 1
ATOM 1623 N N . PRO A 1 201 ? -9.161 4.779 -33.528 1.00 48.91 201 PRO A N 1
ATOM 1624 C CA . PRO A 1 201 ? -8.695 5.065 -34.889 1.00 48.91 201 PRO A CA 1
ATOM 1625 C C . PRO A 1 201 ? -8.787 6.552 -35.289 1.00 48.91 201 PRO A C 1
ATOM 1627 O O . PRO A 1 201 ? -9.857 7.139 -35.215 1.00 48.91 201 PRO A O 1
ATOM 1630 N N . LEU A 1 202 ? -7.698 7.136 -35.804 1.00 46.88 202 LEU A N 1
ATOM 1631 C CA . LEU A 1 202 ? -7.766 8.215 -36.813 1.00 46.88 202 LEU A CA 1
ATOM 1632 C C . LEU A 1 202 ? -6.450 8.385 -37.597 1.00 46.88 202 LEU A C 1
ATOM 1634 O O . LEU A 1 202 ? -6.493 8.860 -38.725 1.00 46.88 202 LEU A O 1
ATOM 1638 N N . PHE A 1 203 ? -5.302 7.917 -37.088 1.00 44.22 203 PHE A N 1
ATOM 1639 C CA . PHE A 1 203 ? -4.045 7.894 -37.848 1.00 44.22 203 PHE A CA 1
ATOM 1640 C C . PHE A 1 203 ? -3.241 6.618 -37.557 1.00 44.22 203 PHE A C 1
ATOM 1642 O O . PHE A 1 203 ? -3.098 6.219 -36.406 1.00 44.22 203 PHE A O 1
ATOM 1649 N N . PHE A 1 204 ? -2.746 5.969 -38.616 1.00 46.03 204 PHE A N 1
ATOM 1650 C CA . PHE A 1 204 ? -1.947 4.735 -38.618 1.00 46.03 204 PHE A CA 1
ATOM 1651 C C . PHE A 1 204 ? -0.546 4.940 -38.003 1.00 46.03 204 PHE A C 1
ATOM 1653 O O . PHE A 1 204 ? 0.466 4.820 -38.690 1.00 46.03 204 PHE A O 1
ATOM 1660 N N . VAL A 1 205 ? -0.459 5.270 -36.715 1.00 50.72 205 VAL A N 1
ATOM 1661 C CA . VAL A 1 205 ? 0.815 5.274 -35.982 1.00 50.72 205 VAL A CA 1
ATOM 1662 C C . VAL A 1 205 ? 0.830 4.042 -35.079 1.00 50.72 205 VAL A C 1
ATOM 1664 O O . VAL A 1 205 ? -0.076 3.851 -34.271 1.00 50.72 205 VAL A O 1
ATOM 1667 N N . GLY A 1 206 ? 1.807 3.160 -35.314 1.00 55.69 206 GLY A N 1
ATOM 1668 C CA . GLY A 1 206 ? 1.841 1.780 -34.822 1.00 55.69 206 GLY A CA 1
ATOM 1669 C C . GLY A 1 206 ? 1.654 1.621 -33.311 1.00 55.69 206 GLY A C 1
ATOM 1670 O O . GLY A 1 206 ? 2.155 2.408 -32.513 1.00 55.69 206 GLY A O 1
ATOM 1671 N N . LEU A 1 207 ? 0.950 0.553 -32.932 1.00 66.50 207 LEU A N 1
ATOM 1672 C CA . LEU A 1 207 ? 0.753 0.115 -31.548 1.00 66.50 207 LEU A CA 1
ATOM 1673 C C . LEU A 1 207 ? 2.089 -0.338 -30.946 1.00 66.50 207 LEU A C 1
ATOM 1675 O O . LEU A 1 207 ? 2.602 -1.390 -31.320 1.00 66.50 207 LEU A O 1
ATOM 1679 N N . GLY A 1 208 ? 2.689 0.402 -30.026 1.00 78.31 208 GLY A N 1
ATOM 1680 C CA . GLY A 1 208 ? 3.888 -0.088 -29.348 1.00 78.31 208 GLY A CA 1
ATOM 1681 C C . GLY A 1 208 ? 3.536 -1.038 -28.199 1.00 78.31 208 GLY A C 1
ATOM 1682 O O . GLY A 1 208 ? 2.401 -1.098 -27.715 1.00 78.31 208 GLY A O 1
ATOM 1683 N N . LYS A 1 209 ? 4.530 -1.800 -27.743 1.00 87.62 209 LYS A N 1
ATOM 1684 C CA . LYS A 1 209 ? 4.457 -2.543 -26.480 1.00 87.62 209 LYS A CA 1
ATOM 1685 C C . LYS A 1 209 ? 5.320 -1.848 -25.441 1.00 87.62 209 LYS A C 1
ATOM 1687 O O . LYS A 1 209 ? 6.518 -1.673 -25.685 1.00 87.62 209 LYS A O 1
ATOM 1692 N N . THR A 1 210 ? 4.743 -1.530 -24.286 1.00 88.31 210 THR A N 1
ATOM 1693 C CA . THR A 1 210 ? 5.500 -1.121 -23.097 1.00 88.31 210 THR A CA 1
ATOM 1694 C C . THR A 1 210 ? 5.642 -2.305 -22.154 1.00 88.31 210 THR A C 1
ATOM 1696 O O . THR A 1 210 ? 4.647 -2.802 -21.626 1.00 88.31 210 THR A O 1
ATOM 1699 N N . TYR A 1 211 ? 6.879 -2.738 -21.920 1.00 93.69 211 TYR A N 1
ATOM 1700 C CA . TYR A 1 211 ? 7.220 -3.794 -20.971 1.00 93.69 211 TYR A CA 1
ATOM 1701 C C . TYR A 1 211 ? 7.467 -3.190 -19.587 1.00 93.69 211 TYR A C 1
ATOM 1703 O O . TYR A 1 211 ? 8.607 -2.937 -19.195 1.00 93.69 211 TYR A O 1
ATOM 1711 N N . TYR A 1 212 ? 6.386 -2.925 -18.860 1.00 93.69 212 TYR A N 1
ATOM 1712 C CA . TYR A 1 212 ? 6.401 -2.136 -17.625 1.00 93.69 212 TYR A CA 1
ATOM 1713 C C . TYR A 1 212 ? 7.275 -2.736 -16.511 1.00 93.69 212 TYR A C 1
ATOM 1715 O O . TYR A 1 212 ? 7.940 -1.995 -15.790 1.00 93.69 212 TYR A O 1
ATOM 1723 N N . VAL A 1 213 ? 7.372 -4.068 -16.408 1.00 96.94 213 VAL A N 1
ATOM 1724 C CA . VAL A 1 213 ? 8.273 -4.713 -15.434 1.00 96.94 213 VAL A CA 1
ATOM 1725 C C . VAL A 1 213 ? 9.744 -4.467 -15.792 1.00 96.94 213 VAL A C 1
ATOM 1727 O O . VAL A 1 213 ? 10.550 -4.152 -14.915 1.00 96.94 213 VAL A O 1
ATOM 1730 N N . ARG A 1 214 ? 10.103 -4.538 -17.085 1.00 96.19 214 ARG A N 1
ATOM 1731 C CA . ARG A 1 214 ? 11.469 -4.237 -17.555 1.00 96.19 214 ARG A CA 1
ATOM 1732 C C . ARG A 1 214 ? 11.835 -2.784 -17.296 1.00 96.19 214 ARG A C 1
ATOM 1734 O O . ARG A 1 214 ? 12.967 -2.495 -16.917 1.00 96.19 214 ARG A O 1
ATOM 1741 N N . GLU A 1 215 ? 10.890 -1.880 -17.536 1.00 94.56 215 GLU A N 1
ATOM 1742 C CA . GLU A 1 215 ? 11.054 -0.450 -17.294 1.00 94.56 215 GLU A CA 1
ATOM 1743 C C . GLU A 1 215 ? 11.300 -0.167 -15.810 1.00 94.56 215 GLU A C 1
ATOM 1745 O O . GLU A 1 215 ? 12.302 0.460 -15.467 1.00 94.56 215 GLU A O 1
ATOM 1750 N N . ALA A 1 216 ? 10.464 -0.719 -14.927 1.00 96.25 216 ALA A N 1
ATOM 1751 C CA . ALA A 1 216 ? 10.639 -0.614 -13.483 1.00 96.25 216 ALA A CA 1
ATOM 1752 C C . ALA A 1 216 ? 12.003 -1.157 -13.025 1.00 96.25 216 ALA A C 1
ATOM 1754 O O . ALA A 1 216 ? 12.714 -0.495 -12.268 1.00 96.25 216 ALA A O 1
ATOM 1755 N N . ALA A 1 217 ? 12.411 -2.330 -13.520 1.00 97.25 217 ALA A N 1
ATOM 1756 C CA . ALA A 1 217 ? 13.698 -2.934 -13.183 1.00 97.25 217 ALA A CA 1
ATOM 1757 C C . ALA A 1 217 ? 14.894 -2.103 -13.674 1.00 97.25 217 ALA A C 1
ATOM 1759 O O . ALA A 1 217 ? 15.870 -1.926 -12.942 1.00 97.25 217 ALA A O 1
ATOM 1760 N N . ARG A 1 218 ? 14.815 -1.558 -14.894 1.00 96.12 218 ARG A N 1
ATOM 1761 C CA . ARG A 1 218 ? 15.831 -0.656 -15.452 1.00 96.12 218 ARG A CA 1
ATOM 1762 C C . ARG A 1 218 ? 15.952 0.615 -14.617 1.00 96.12 218 ARG A C 1
ATOM 1764 O O . ARG A 1 218 ? 17.052 0.924 -14.172 1.00 96.12 218 ARG A O 1
ATOM 1771 N N . ASN A 1 219 ? 14.835 1.286 -14.343 1.00 95.06 219 ASN A N 1
ATOM 1772 C CA . ASN A 1 219 ? 14.810 2.509 -13.542 1.00 95.06 219 ASN A CA 1
ATOM 1773 C C . ASN A 1 219 ? 15.381 2.267 -12.138 1.00 95.06 219 ASN A C 1
ATOM 1775 O O . ASN A 1 219 ? 16.152 3.083 -11.638 1.00 95.06 219 ASN A O 1
ATOM 1779 N N . ALA A 1 220 ? 15.068 1.125 -11.521 1.00 96.88 220 ALA A N 1
ATOM 1780 C CA . ALA A 1 220 ? 15.625 0.749 -10.226 1.00 96.88 220 ALA A CA 1
ATOM 1781 C C . ALA A 1 220 ? 17.152 0.568 -10.268 1.00 96.88 220 ALA A C 1
ATOM 1783 O O . ALA A 1 220 ? 17.856 1.055 -9.386 1.00 96.88 220 ALA A O 1
ATOM 1784 N N . LEU A 1 221 ? 17.683 -0.103 -11.296 1.00 97.12 221 LEU A N 1
ATOM 1785 C CA . LEU A 1 221 ? 19.129 -0.269 -11.481 1.00 97.12 221 LEU A CA 1
ATOM 1786 C C . LEU A 1 221 ? 19.828 1.072 -11.754 1.00 97.12 221 LEU A C 1
ATOM 1788 O O . LEU A 1 221 ? 20.892 1.326 -11.184 1.00 97.12 221 LEU A O 1
ATOM 1792 N N . ASP A 1 222 ? 19.214 1.943 -12.554 1.00 95.25 222 ASP A N 1
ATOM 1793 C CA . ASP A 1 222 ? 19.738 3.276 -12.864 1.00 95.25 222 ASP A CA 1
ATOM 1794 C C . ASP A 1 222 ? 19.759 4.179 -11.620 1.00 95.25 222 ASP A C 1
ATOM 1796 O O . ASP A 1 222 ? 20.772 4.828 -11.355 1.00 95.25 222 ASP A O 1
ATOM 1800 N N . GLN A 1 223 ? 18.709 4.148 -10.788 1.00 94.81 223 GLN A N 1
ATOM 1801 C CA . GLN A 1 223 ? 18.691 4.821 -9.480 1.00 94.81 223 GLN A CA 1
ATOM 1802 C C . GLN A 1 223 ? 19.822 4.335 -8.568 1.00 94.81 223 GLN A C 1
ATOM 1804 O O . GLN A 1 223 ? 20.331 5.106 -7.760 1.00 94.81 223 GLN A O 1
ATOM 1809 N N . MET A 1 224 ? 20.239 3.073 -8.698 1.00 95.94 224 MET A N 1
ATOM 1810 C CA . MET A 1 224 ? 21.385 2.501 -7.987 1.00 95.94 224 MET A CA 1
ATOM 1811 C C . MET A 1 224 ? 22.735 2.797 -8.669 1.00 95.94 224 MET A C 1
ATOM 1813 O O . MET A 1 224 ? 23.774 2.283 -8.241 1.00 95.94 224 MET A O 1
ATOM 1817 N N . GLY A 1 225 ? 22.766 3.577 -9.749 1.00 95.25 225 GLY A N 1
ATOM 1818 C CA . GLY A 1 225 ? 23.979 3.857 -10.520 1.00 95.25 225 GLY A CA 1
ATOM 1819 C C . GLY A 1 225 ? 24.555 2.631 -11.241 1.00 95.25 225 GLY A C 1
ATOM 1820 O O . GLY A 1 225 ? 25.745 2.601 -11.557 1.00 95.25 225 GLY A O 1
ATOM 1821 N N . ILE A 1 226 ? 23.750 1.591 -11.476 1.00 94.12 226 ILE A N 1
ATOM 1822 C CA . ILE A 1 226 ? 24.168 0.373 -12.177 1.00 94.12 226 ILE A CA 1
ATOM 1823 C C . ILE A 1 226 ? 23.794 0.510 -13.650 1.00 94.12 22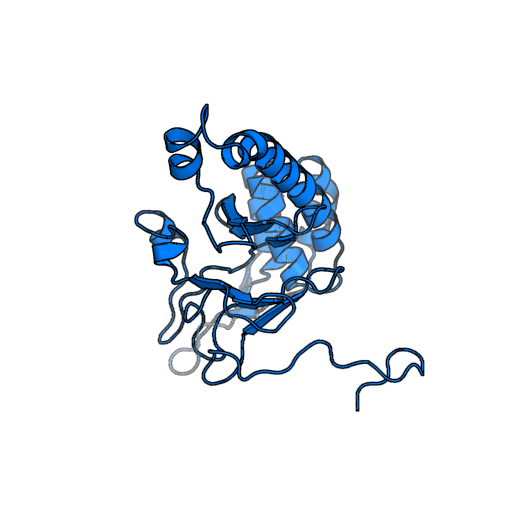6 ILE A C 1
ATOM 1825 O O . ILE A 1 226 ? 22.625 0.430 -14.006 1.00 94.12 226 ILE A O 1
ATOM 1829 N N . ARG A 1 227 ? 24.797 0.642 -14.525 1.00 86.44 227 ARG A N 1
ATOM 1830 C CA . ARG A 1 227 ? 24.565 0.718 -15.975 1.00 86.44 227 ARG A CA 1
ATOM 1831 C C . ARG A 1 227 ? 23.881 -0.541 -16.508 1.00 86.44 227 ARG A C 1
ATOM 1833 O O . ARG A 1 227 ? 24.410 -1.647 -16.370 1.00 86.44 227 ARG A O 1
ATOM 1840 N N . VAL A 1 228 ? 22.768 -0.345 -17.210 1.00 82.50 228 VAL A N 1
ATOM 1841 C CA . VAL A 1 228 ? 22.051 -1.397 -17.938 1.00 82.50 228 VAL A CA 1
ATOM 1842 C C . VAL A 1 228 ? 22.351 -1.304 -19.443 1.00 82.50 228 VAL A C 1
ATOM 1844 O O . VAL A 1 228 ? 22.112 -0.254 -20.042 1.00 82.50 228 VAL A O 1
ATOM 1847 N N . PRO A 1 229 ? 22.836 -2.378 -20.100 1.00 72.38 229 PRO A N 1
ATOM 1848 C CA . PRO A 1 229 ? 23.062 -2.381 -21.546 1.00 72.38 229 PRO A CA 1
ATOM 18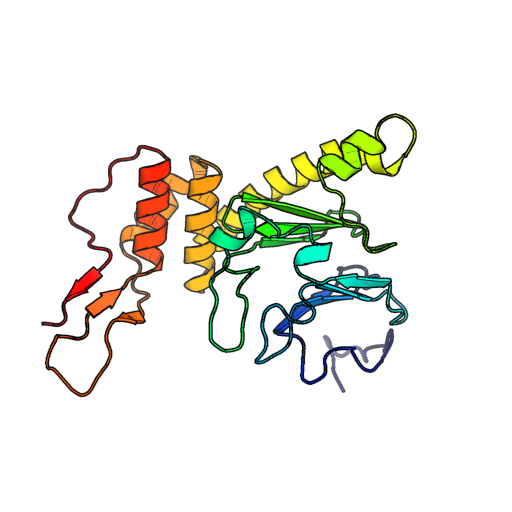49 C C . PRO A 1 229 ? 21.797 -2.046 -22.357 1.00 72.38 229 PRO A C 1
ATOM 1851 O O . PRO A 1 229 ? 20.672 -2.397 -21.985 1.00 72.38 229 PRO A O 1
ATOM 1854 N N . ALA A 1 230 ? 21.980 -1.410 -23.518 1.00 67.38 230 ALA A N 1
ATOM 1855 C CA . ALA A 1 230 ? 20.886 -0.993 -24.404 1.00 67.38 230 ALA A CA 1
ATOM 1856 C C . ALA A 1 230 ? 20.095 -2.162 -25.036 1.00 67.38 230 ALA A C 1
ATOM 1858 O O . ALA A 1 230 ? 19.027 -1.948 -25.599 1.00 67.38 230 ALA A O 1
ATOM 1859 N N . SER A 1 231 ? 20.574 -3.405 -24.920 1.00 63.31 231 SER A N 1
ATOM 1860 C CA . SER A 1 231 ? 20.005 -4.593 -25.579 1.00 63.31 231 SER A CA 1
ATOM 1861 C C . SER A 1 231 ? 18.617 -5.036 -25.080 1.00 63.31 231 SER A C 1
ATOM 1863 O O . SER A 1 231 ? 18.029 -5.942 -25.665 1.00 63.31 231 SER A O 1
ATOM 1865 N N . HIS A 1 232 ? 18.065 -4.399 -24.042 1.00 62.78 232 HIS A N 1
ATOM 1866 C CA . HIS A 1 232 ? 16.779 -4.761 -23.424 1.00 62.78 232 HIS A CA 1
ATOM 1867 C C . HIS A 1 232 ? 15.778 -3.591 -23.458 1.00 62.78 232 HIS A C 1
ATOM 1869 O O . HIS A 1 232 ? 15.467 -3.030 -22.405 1.00 62.78 232 HIS A O 1
ATOM 1875 N N . PRO A 1 233 ? 15.306 -3.142 -24.635 1.00 65.19 233 PRO A N 1
ATOM 1876 C CA . PRO A 1 233 ? 14.470 -1.948 -24.717 1.00 65.19 233 PRO A CA 1
ATOM 1877 C C . PRO A 1 233 ? 13.150 -2.133 -23.947 1.00 65.19 233 PRO A C 1
ATOM 1879 O O . PRO A 1 233 ? 12.473 -3.154 -24.103 1.00 65.19 233 PRO A O 1
ATOM 1882 N N . ALA A 1 234 ? 12.808 -1.142 -23.115 1.00 66.50 234 ALA A N 1
ATOM 1883 C CA . ALA A 1 234 ? 11.569 -1.093 -22.328 1.00 66.50 234 ALA A CA 1
ATOM 1884 C C . ALA A 1 234 ? 10.323 -0.932 -23.217 1.00 66.50 234 ALA A C 1
ATOM 1886 O O . ALA A 1 234 ? 9.245 -1.426 -22.895 1.00 66.50 234 ALA A O 1
ATOM 1887 N N . THR A 1 235 ? 10.496 -0.311 -24.380 1.00 63.84 235 THR A N 1
ATOM 1888 C CA . THR A 1 235 ? 9.468 -0.128 -25.403 1.00 63.84 235 THR A CA 1
ATOM 1889 C C . THR A 1 235 ? 9.934 -0.743 -26.714 1.00 63.84 235 THR A C 1
ATOM 1891 O O . THR A 1 235 ? 11.073 -0.538 -27.136 1.00 63.84 235 THR A O 1
ATOM 1894 N N . ARG A 1 236 ? 9.060 -1.505 -27.379 1.00 60.47 236 ARG A N 1
ATOM 1895 C CA . ARG A 1 236 ? 9.302 -1.984 -28.748 1.00 60.47 236 ARG A CA 1
ATOM 1896 C C . ARG A 1 236 ? 8.182 -1.489 -29.666 1.00 60.47 236 ARG A C 1
ATOM 1898 O O . ARG A 1 236 ? 7.018 -1.708 -29.322 1.00 60.47 236 ARG A O 1
ATOM 1905 N N . PRO A 1 237 ? 8.497 -0.847 -30.805 1.00 57.56 237 PRO A N 1
ATOM 1906 C CA . PRO A 1 237 ? 7.487 -0.558 -31.817 1.00 57.56 237 PRO A CA 1
ATOM 1907 C C . PRO A 1 237 ? 6.898 -1.873 -32.347 1.00 57.56 237 PRO A C 1
ATOM 1909 O O . PRO A 1 237 ? 7.598 -2.891 -32.395 1.00 57.56 237 PRO A O 1
ATOM 1912 N N . SER A 1 238 ? 5.617 -1.868 -32.722 1.00 54.94 238 SER A N 1
ATOM 1913 C CA . SER A 1 238 ? 5.080 -2.942 -33.564 1.00 54.94 238 SER A CA 1
ATOM 1914 C C . SER A 1 238 ? 5.800 -2.909 -34.909 1.00 54.94 238 SER A C 1
ATOM 1916 O O . SER A 1 238 ? 5.936 -1.842 -35.507 1.00 54.94 238 SER A O 1
ATOM 1918 N N . MET A 1 239 ? 6.302 -4.072 -35.334 1.00 46.16 239 MET A N 1
ATOM 1919 C CA . MET A 1 239 ? 6.670 -4.306 -36.733 1.00 46.16 239 MET A CA 1
ATOM 1920 C C . MET A 1 239 ? 5.410 -4.498 -37.564 1.00 46.16 239 MET A C 1
ATOM 1922 O O . MET A 1 239 ? 4.467 -5.129 -37.029 1.00 46.16 239 MET A O 1
#